Protein AF-A0AAU7K269-F1 (afdb_monomer)

Structure (mmCIF, N/CA/C/O backbone):
data_AF-A0AAU7K269-F1
#
_entry.id   AF-A0AAU7K269-F1
#
loop_
_atom_site.group_PDB
_atom_site.id
_atom_site.type_symbol
_atom_site.label_atom_id
_atom_site.label_alt_id
_atom_site.label_comp_id
_atom_site.label_asym_id
_atom_site.label_entity_id
_atom_site.label_seq_id
_atom_site.pdbx_PDB_ins_code
_atom_site.Cartn_x
_atom_site.Cartn_y
_atom_site.Cartn_z
_atom_site.occupancy
_atom_site.B_iso_or_equiv
_atom_site.auth_seq_id
_atom_site.auth_comp_id
_atom_site.auth_asym_id
_atom_site.auth_atom_id
_atom_site.pdbx_PDB_model_num
ATOM 1 N N . MET A 1 1 ? 15.713 28.236 -1.622 1.00 36.72 1 MET A N 1
ATOM 2 C CA . MET A 1 1 ? 14.866 27.589 -2.646 1.00 36.72 1 MET A CA 1
ATOM 3 C C . MET A 1 1 ? 15.400 26.182 -2.824 1.00 36.72 1 MET A C 1
ATOM 5 O O . MET A 1 1 ? 16.551 26.042 -3.206 1.00 36.72 1 MET A O 1
ATOM 9 N N . SER A 1 2 ? 14.653 25.163 -2.402 1.00 43.56 2 SER A N 1
ATOM 10 C CA . SER A 1 2 ? 15.087 23.770 -2.563 1.00 43.56 2 SER A CA 1
ATOM 11 C C . SER A 1 2 ? 14.927 23.389 -4.034 1.00 43.56 2 SER A C 1
ATOM 13 O O . SER A 1 2 ? 13.823 23.523 -4.560 1.00 43.56 2 SER A O 1
ATOM 15 N N . ASN A 1 3 ? 16.012 22.970 -4.690 1.00 43.09 3 ASN A N 1
ATOM 16 C CA . ASN A 1 3 ? 16.010 22.438 -6.055 1.00 43.09 3 ASN A CA 1
ATOM 17 C C . ASN A 1 3 ? 15.267 21.095 -6.072 1.00 43.09 3 ASN A C 1
ATOM 19 O O . ASN A 1 3 ? 15.884 20.033 -6.046 1.00 43.09 3 ASN A O 1
ATOM 23 N N . TYR A 1 4 ? 13.938 21.129 -6.054 1.00 64.25 4 TYR A N 1
ATOM 24 C CA . TYR A 1 4 ? 13.145 19.931 -6.278 1.00 64.25 4 TYR A CA 1
ATOM 25 C C . TYR A 1 4 ? 13.107 19.643 -7.778 1.00 64.25 4 TYR A C 1
ATOM 27 O O . TYR A 1 4 ? 12.674 20.480 -8.569 1.00 64.25 4 TYR A O 1
ATOM 35 N N . ILE A 1 5 ? 13.586 18.459 -8.163 1.00 79.38 5 ILE A N 1
ATOM 36 C CA . ILE A 1 5 ? 13.425 17.936 -9.520 1.00 79.38 5 ILE A CA 1
ATOM 37 C C . ILE A 1 5 ? 11.919 17.759 -9.759 1.00 79.38 5 ILE A C 1
ATOM 39 O O . ILE A 1 5 ? 11.224 17.183 -8.922 1.00 79.38 5 ILE A O 1
ATOM 43 N N . SER A 1 6 ? 11.396 18.285 -10.869 1.00 89.88 6 SER A N 1
ATOM 44 C CA . SER A 1 6 ? 9.974 18.142 -11.200 1.00 89.88 6 SER A CA 1
ATOM 45 C C . SER A 1 6 ? 9.625 16.684 -11.514 1.00 89.88 6 SER A C 1
ATOM 47 O O . SER A 1 6 ? 10.464 15.940 -12.029 1.00 89.88 6 SER A O 1
ATOM 49 N N . ILE A 1 7 ? 8.370 16.277 -11.282 1.00 93.38 7 ILE A N 1
ATOM 50 C CA . ILE A 1 7 ? 7.908 14.924 -11.642 1.00 93.38 7 ILE A CA 1
ATOM 51 C C . ILE A 1 7 ? 8.087 14.627 -13.135 1.00 93.38 7 ILE A C 1
ATOM 53 O O . ILE A 1 7 ? 8.395 13.501 -13.503 1.00 93.38 7 ILE A O 1
ATOM 57 N N . GLN A 1 8 ? 7.984 15.648 -13.993 1.00 93.88 8 GLN A N 1
ATOM 58 C CA . GLN A 1 8 ? 8.242 15.528 -15.429 1.00 93.88 8 GLN A CA 1
ATOM 59 C C . GLN A 1 8 ? 9.703 15.155 -15.720 1.00 93.88 8 GLN A C 1
ATOM 61 O O . GLN A 1 8 ? 9.964 14.287 -16.550 1.00 93.88 8 GLN A O 1
ATOM 66 N N . SER A 1 9 ? 10.655 15.801 -15.041 1.00 93.19 9 SER A N 1
ATOM 67 C CA . SER A 1 9 ? 12.084 15.529 -15.226 1.00 93.19 9 SER A CA 1
ATOM 68 C C . SER A 1 9 ? 12.483 14.166 -14.655 1.00 93.19 9 SER A C 1
ATOM 70 O O . SER A 1 9 ? 13.280 13.454 -15.271 1.00 93.19 9 SER A O 1
ATOM 72 N N . LEU A 1 10 ? 11.893 13.770 -13.522 1.00 94.00 10 LEU A N 1
ATOM 73 C CA . LEU A 1 10 ? 12.083 12.431 -12.962 1.00 94.00 10 LEU A CA 1
ATOM 74 C C . LEU A 1 10 ? 11.506 11.353 -13.872 1.00 94.00 10 LEU A C 1
ATOM 76 O O . LEU A 1 10 ? 12.211 10.398 -14.170 1.00 94.00 10 LEU A O 1
ATOM 80 N N . TYR A 1 11 ? 10.291 11.542 -14.392 1.00 96.12 11 TYR A N 1
ATOM 81 C CA . TYR A 1 11 ? 9.680 10.613 -15.342 1.00 96.12 11 TYR A CA 1
ATOM 82 C C . TYR A 1 11 ? 10.579 10.366 -16.559 1.00 96.12 11 TYR A C 1
ATOM 84 O O . TYR A 1 11 ? 10.818 9.218 -16.924 1.00 96.12 11 TYR A O 1
ATOM 92 N N . GLN A 1 12 ? 11.127 11.429 -17.158 1.00 95.44 12 GLN A N 1
ATOM 93 C CA . GLN A 1 12 ? 12.043 11.314 -18.299 1.00 95.44 12 GLN A CA 1
ATOM 94 C C . GLN A 1 12 ? 13.324 10.553 -17.936 1.00 95.44 12 GLN A C 1
ATOM 96 O O . GLN A 1 12 ? 13.766 9.688 -18.689 1.00 95.44 12 GLN A O 1
ATOM 101 N N . THR A 1 13 ? 13.899 10.854 -16.770 1.00 95.44 13 THR A N 1
ATOM 102 C CA . THR A 1 13 ? 15.127 10.207 -16.290 1.00 95.44 13 THR A CA 1
ATOM 103 C C . THR A 1 13 ? 14.902 8.721 -16.005 1.00 95.44 13 THR A C 1
ATOM 105 O O . THR A 1 13 ? 15.681 7.881 -16.452 1.00 95.44 13 THR A O 1
ATOM 108 N N . ASP A 1 14 ? 13.828 8.384 -15.294 1.00 96.44 14 ASP A N 1
ATOM 109 C CA . ASP A 1 14 ? 13.512 7.007 -14.918 1.00 96.44 14 ASP A CA 1
ATOM 110 C C . ASP A 1 14 ? 13.042 6.183 -16.126 1.00 96.44 14 ASP A C 1
ATOM 112 O O . ASP A 1 14 ? 13.350 4.998 -16.199 1.00 96.44 14 ASP A O 1
ATOM 116 N N . SER A 1 15 ? 12.404 6.802 -17.129 1.00 95.56 15 SER A N 1
ATOM 117 C CA . SER A 1 15 ? 12.062 6.135 -18.399 1.00 95.56 15 SER A CA 1
ATOM 118 C C . SER A 1 15 ? 13.307 5.696 -19.172 1.00 95.56 15 SER A C 1
ATOM 120 O O . SER A 1 15 ? 13.347 4.588 -19.702 1.00 95.56 15 SER A O 1
ATOM 122 N N . ALA A 1 16 ? 14.349 6.534 -19.214 1.00 94.50 16 ALA A N 1
ATOM 123 C CA . ALA A 1 16 ? 15.614 6.163 -19.847 1.00 94.50 16 ALA A CA 1
ATOM 124 C C . ALA A 1 16 ? 16.316 5.026 -19.080 1.00 94.50 16 ALA A C 1
ATOM 126 O O . ALA A 1 16 ? 16.747 4.038 -19.677 1.00 94.50 16 ALA A O 1
ATOM 127 N N . ARG A 1 17 ? 16.366 5.130 -17.745 1.00 95.88 17 ARG A N 1
ATOM 128 C CA . ARG A 1 17 ? 16.988 4.123 -16.867 1.00 95.88 17 ARG A CA 1
ATOM 129 C C . ARG A 1 17 ? 16.267 2.783 -16.869 1.00 95.88 17 ARG A C 1
ATOM 131 O O . ARG A 1 17 ? 16.912 1.747 -16.719 1.00 95.88 17 ARG A O 1
ATOM 138 N N . GLU A 1 18 ? 14.948 2.785 -17.027 1.00 96.06 18 GLU A N 1
ATOM 139 C CA . GLU A 1 18 ? 14.161 1.562 -17.133 1.00 96.06 18 GLU A CA 1
ATOM 140 C C . GLU A 1 18 ? 14.643 0.706 -18.313 1.00 96.06 18 GLU A C 1
ATOM 142 O O . GLU A 1 18 ? 14.878 -0.488 -18.136 1.00 96.06 18 GLU A O 1
ATOM 147 N N . GLY A 1 19 ? 14.863 1.317 -19.483 1.00 92.19 19 GLY A N 1
ATOM 148 C CA . GLY A 1 19 ? 15.376 0.617 -20.664 1.00 92.19 19 GLY A CA 1
ATOM 149 C C . GLY A 1 19 ? 16.740 -0.030 -20.416 1.00 92.19 19 GLY A C 1
ATOM 150 O O . GLY A 1 19 ? 16.919 -1.218 -20.672 1.00 92.19 19 GLY A O 1
ATOM 151 N N . GLU A 1 20 ? 17.679 0.721 -19.834 1.00 92.19 20 GLU A N 1
ATOM 152 C CA . GLU A 1 20 ? 19.002 0.199 -19.461 1.00 92.19 20 GLU A CA 1
ATOM 153 C C . GLU A 1 20 ? 18.902 -0.950 -18.448 1.00 92.19 20 GLU A C 1
ATOM 155 O O . GLU A 1 20 ? 19.592 -1.961 -18.569 1.00 92.19 20 GLU A O 1
ATOM 160 N N . THR A 1 21 ? 18.013 -0.819 -17.463 1.00 93.69 21 THR A N 1
ATOM 161 C CA . THR A 1 21 ? 17.803 -1.828 -16.417 1.00 93.69 21 THR A CA 1
ATOM 162 C C . THR A 1 21 ? 17.242 -3.124 -16.996 1.00 93.69 21 THR A C 1
ATOM 164 O O . THR A 1 21 ? 17.697 -4.206 -16.628 1.00 93.69 21 THR A O 1
ATOM 167 N N . LEU A 1 22 ? 16.300 -3.042 -17.940 1.00 92.06 22 LEU A N 1
ATOM 168 C CA . LEU A 1 22 ? 15.745 -4.220 -18.614 1.00 92.06 22 LEU A CA 1
ATOM 169 C C . LEU A 1 22 ? 16.801 -4.972 -19.429 1.00 92.06 22 LEU A C 1
ATOM 171 O O . LEU A 1 22 ? 16.833 -6.204 -19.397 1.00 92.06 22 LEU A O 1
ATOM 175 N N . GLU A 1 23 ? 17.705 -4.257 -20.098 1.00 89.44 23 GLU A N 1
ATOM 176 C CA . GLU A 1 23 ? 18.833 -4.881 -20.794 1.00 89.44 23 GLU A CA 1
ATOM 177 C C . GLU A 1 23 ? 19.786 -5.582 -19.819 1.00 89.44 23 GLU A C 1
ATOM 179 O O . GLU A 1 23 ? 20.220 -6.708 -20.066 1.00 89.44 23 GLU A O 1
ATOM 184 N N . GLN A 1 24 ? 20.058 -4.989 -18.656 1.00 89.38 24 GLN A N 1
ATOM 185 C CA . GLN A 1 24 ? 20.895 -5.643 -17.649 1.00 89.38 24 GLN A CA 1
ATOM 186 C C . GLN A 1 24 ? 20.239 -6.900 -17.047 1.00 89.38 24 GLN A C 1
ATOM 188 O O . GLN A 1 24 ? 20.930 -7.904 -16.842 1.00 89.38 24 GLN A O 1
ATOM 193 N N . ILE A 1 25 ? 18.917 -6.877 -16.832 1.00 89.81 25 ILE A N 1
ATOM 194 C CA . ILE A 1 25 ? 18.144 -8.038 -16.366 1.00 89.81 25 ILE A CA 1
ATOM 195 C C . ILE A 1 25 ? 18.244 -9.182 -17.380 1.00 89.81 25 ILE A C 1
ATOM 197 O O . ILE A 1 25 ? 18.497 -10.329 -17.003 1.00 89.81 25 ILE A O 1
ATOM 201 N N . ARG A 1 26 ? 18.125 -8.878 -18.681 1.00 85.75 26 ARG A N 1
ATOM 202 C CA . ARG A 1 26 ? 18.298 -9.862 -19.767 1.00 85.75 26 ARG A CA 1
ATOM 203 C C . ARG A 1 26 ? 19.685 -10.504 -19.748 1.00 85.75 26 ARG A C 1
ATOM 205 O O . ARG A 1 26 ? 19.809 -11.706 -19.975 1.00 85.75 26 ARG A O 1
ATOM 212 N N . LEU A 1 27 ? 20.714 -9.730 -19.407 1.00 85.56 27 LEU A N 1
ATOM 213 C CA . LEU A 1 27 ? 22.098 -10.196 -19.282 1.00 85.56 27 LEU A CA 1
ATOM 214 C C . LEU A 1 27 ? 22.396 -10.931 -17.952 1.00 85.56 27 LEU A C 1
ATOM 216 O O . LEU A 1 27 ? 23.534 -11.339 -17.731 1.00 85.56 27 LEU A O 1
ATOM 220 N N . LYS A 1 28 ? 21.385 -11.159 -17.094 1.00 79.88 28 LYS A N 1
ATOM 221 C CA . LYS A 1 28 ? 21.431 -11.940 -15.835 1.00 79.88 28 LYS A CA 1
ATOM 222 C C . LYS A 1 28 ? 22.439 -11.458 -14.778 1.00 79.88 28 LYS A C 1
ATOM 224 O O . LYS A 1 28 ? 22.862 -12.242 -13.928 1.00 79.88 28 LYS A O 1
ATOM 229 N N . ASN A 1 29 ? 22.780 -10.173 -14.763 1.00 60.38 29 ASN A N 1
ATOM 230 C CA . ASN A 1 29 ? 23.627 -9.587 -13.719 1.00 60.38 29 ASN A CA 1
ATOM 231 C C . ASN A 1 29 ? 22.770 -9.009 -12.584 1.00 60.38 29 ASN A C 1
ATOM 233 O O . ASN A 1 29 ? 21.980 -8.120 -12.840 1.00 60.38 29 ASN A O 1
ATOM 237 N N . ASN A 1 30 ? 22.953 -9.461 -11.336 1.00 63.47 30 ASN A N 1
ATOM 238 C CA . ASN A 1 30 ? 22.328 -8.887 -10.126 1.00 63.47 30 ASN A CA 1
ATOM 239 C C . ASN A 1 30 ? 20.819 -8.546 -10.255 1.00 63.47 30 ASN A C 1
ATOM 241 O O . ASN A 1 30 ? 20.398 -7.396 -10.111 1.00 63.47 30 ASN A O 1
ATOM 245 N N . LEU A 1 31 ? 20.011 -9.579 -10.512 1.00 86.62 31 LEU A N 1
ATOM 246 C CA . LEU A 1 31 ? 18.587 -9.456 -10.839 1.00 86.62 31 LEU A CA 1
ATOM 247 C C . LEU A 1 31 ? 17.748 -8.773 -9.745 1.00 86.62 31 LEU A C 1
ATOM 249 O O . LEU A 1 31 ? 16.915 -7.932 -10.061 1.00 86.62 31 LEU A O 1
ATOM 253 N N . GLU A 1 32 ? 17.962 -9.090 -8.465 1.00 91.19 32 GLU A N 1
ATOM 254 C CA . GLU A 1 32 ? 17.098 -8.586 -7.383 1.00 91.19 32 GLU A CA 1
ATOM 255 C C . GLU A 1 32 ? 17.173 -7.059 -7.242 1.00 91.19 32 GLU A C 1
ATOM 257 O O . GLU A 1 32 ? 16.144 -6.383 -7.172 1.00 91.19 32 GLU A O 1
ATOM 262 N N . GLY A 1 33 ? 18.388 -6.498 -7.255 1.00 91.94 33 GLY A N 1
ATOM 263 C CA . GLY A 1 33 ? 18.591 -5.053 -7.134 1.00 91.94 33 GLY A CA 1
ATOM 264 C C . GLY A 1 33 ? 18.021 -4.280 -8.323 1.00 91.94 33 GLY A C 1
ATOM 265 O O . GLY A 1 33 ? 17.397 -3.237 -8.141 1.00 91.94 33 GLY A O 1
ATOM 266 N N . GLN A 1 34 ? 18.179 -4.810 -9.537 1.00 93.44 34 GLN A N 1
ATOM 267 C CA . GLN A 1 34 ? 17.626 -4.204 -10.752 1.00 93.44 34 GLN A CA 1
ATOM 268 C C . GLN A 1 34 ? 16.100 -4.250 -10.776 1.00 93.44 34 GLN A C 1
ATOM 270 O O . GLN A 1 34 ? 15.461 -3.243 -11.067 1.00 93.44 34 GLN A O 1
ATOM 275 N N . ILE A 1 35 ? 15.509 -5.386 -10.405 1.00 95.00 35 ILE A N 1
ATOM 276 C CA . ILE A 1 35 ? 14.054 -5.542 -10.320 1.00 95.00 35 ILE A CA 1
ATOM 277 C C . ILE A 1 35 ? 13.478 -4.617 -9.244 1.00 95.00 35 ILE A C 1
ATOM 279 O O . ILE A 1 35 ? 12.461 -3.963 -9.466 1.00 95.00 35 ILE A O 1
ATOM 283 N N . THR A 1 36 ? 14.176 -4.471 -8.117 1.00 94.69 36 THR A N 1
ATOM 284 C CA . THR A 1 36 ? 13.843 -3.462 -7.103 1.00 94.69 36 THR A CA 1
ATOM 285 C C . THR A 1 36 ? 13.909 -2.042 -7.685 1.00 94.69 36 THR A C 1
ATOM 287 O O . THR A 1 36 ? 13.039 -1.223 -7.410 1.00 94.69 36 THR A O 1
ATOM 290 N N . GLY A 1 37 ? 14.892 -1.741 -8.539 1.00 95.06 37 GLY A N 1
ATOM 291 C CA . GLY A 1 37 ? 14.970 -0.475 -9.277 1.00 95.06 37 GLY A CA 1
ATOM 292 C C . GLY A 1 37 ? 13.743 -0.211 -10.155 1.00 95.06 37 GLY A C 1
ATOM 293 O O . GLY A 1 37 ? 13.178 0.882 -10.098 1.00 95.06 37 GLY A O 1
ATOM 294 N N . LEU A 1 38 ? 13.269 -1.227 -10.887 1.00 96.12 38 LEU A N 1
ATOM 295 C CA . LEU A 1 38 ? 12.047 -1.130 -11.698 1.00 96.12 38 LEU A CA 1
ATOM 296 C C . LEU A 1 38 ? 10.820 -0.756 -10.858 1.00 96.12 38 LEU A C 1
ATOM 298 O O . LEU A 1 38 ? 9.948 -0.031 -11.342 1.00 96.12 38 LEU A O 1
ATOM 302 N N . TRP A 1 39 ? 10.746 -1.204 -9.602 1.00 96.06 39 TRP A N 1
ATOM 303 C CA . TRP A 1 39 ? 9.653 -0.826 -8.706 1.00 96.06 39 TRP A CA 1
ATOM 304 C C . TRP A 1 39 ? 9.616 0.689 -8.474 1.00 96.06 39 TRP A C 1
ATOM 306 O O . TRP A 1 39 ? 8.561 1.310 -8.609 1.00 96.06 39 TRP A O 1
ATOM 316 N N . TYR A 1 40 ? 10.774 1.301 -8.205 1.00 95.44 40 TYR A N 1
ATOM 317 C CA . TYR A 1 40 ? 10.875 2.747 -7.992 1.00 95.44 40 TYR A CA 1
ATOM 318 C C . TYR A 1 40 ? 10.569 3.547 -9.261 1.00 95.44 40 TYR A C 1
ATOM 320 O O . TYR A 1 40 ? 9.921 4.588 -9.179 1.00 95.44 40 TYR A O 1
ATOM 328 N N . TYR A 1 41 ? 10.956 3.050 -10.439 1.00 96.81 41 TYR A N 1
ATOM 329 C CA . TYR A 1 41 ? 10.575 3.698 -11.699 1.00 96.81 41 TYR A CA 1
ATOM 330 C C . TYR A 1 41 ? 9.057 3.677 -11.893 1.00 96.81 41 TYR A C 1
ATOM 332 O O . TYR A 1 41 ? 8.464 4.702 -12.221 1.00 96.81 41 TYR A O 1
ATOM 340 N N . ASN A 1 42 ? 8.397 2.548 -11.609 1.00 97.25 42 ASN A N 1
ATOM 341 C CA . ASN A 1 42 ? 6.938 2.471 -11.690 1.00 97.25 42 ASN A CA 1
ATOM 342 C C . ASN A 1 42 ? 6.235 3.359 -10.662 1.00 97.25 42 ASN A C 1
ATOM 344 O O . ASN A 1 42 ? 5.190 3.915 -10.992 1.00 97.25 42 ASN A O 1
ATOM 348 N N . GLU A 1 43 ? 6.804 3.560 -9.472 1.00 96.62 43 GLU A N 1
ATOM 349 C CA . GLU A 1 43 ? 6.307 4.569 -8.533 1.00 96.62 43 GLU A CA 1
ATOM 350 C C . GLU A 1 43 ? 6.382 5.978 -9.143 1.00 96.62 43 GLU A C 1
ATOM 352 O O . GLU A 1 43 ? 5.389 6.710 -9.124 1.00 96.62 43 GLU A O 1
ATOM 357 N N . THR A 1 44 ? 7.531 6.370 -9.703 1.00 96.94 44 THR A N 1
ATOM 358 C CA . THR A 1 44 ? 7.683 7.676 -10.365 1.00 96.94 44 THR A CA 1
ATOM 359 C C . THR A 1 44 ? 6.650 7.838 -11.479 1.00 96.94 44 THR A C 1
ATOM 361 O O . THR A 1 44 ? 5.990 8.873 -11.585 1.00 96.94 44 THR A O 1
ATOM 364 N N . PHE A 1 45 ? 6.470 6.805 -12.298 1.00 97.94 45 PHE A N 1
ATOM 365 C CA . PHE A 1 45 ? 5.517 6.811 -13.401 1.00 97.94 45 PHE A CA 1
ATOM 366 C C . PHE A 1 45 ? 4.068 6.881 -12.906 1.00 97.94 45 PHE A C 1
ATOM 368 O O . PHE A 1 45 ? 3.287 7.661 -13.443 1.00 97.94 45 PHE A O 1
ATOM 375 N N . PHE A 1 46 ? 3.714 6.151 -11.844 1.00 97.75 46 PHE A N 1
ATOM 376 C CA . PHE A 1 46 ? 2.407 6.257 -11.192 1.00 97.75 46 PHE A CA 1
ATOM 377 C C . PHE A 1 46 ? 2.108 7.707 -10.799 1.00 97.75 46 PHE A C 1
ATOM 379 O O . PHE A 1 46 ? 1.054 8.241 -11.141 1.00 97.75 46 PHE A O 1
ATOM 386 N N . LEU A 1 47 ? 3.050 8.364 -10.116 1.00 96.94 47 LEU A N 1
ATOM 387 C CA . LEU A 1 47 ? 2.888 9.746 -9.667 1.00 96.94 47 LEU A CA 1
ATOM 388 C C . LEU A 1 47 ? 2.816 10.728 -10.838 1.00 96.94 47 LEU A C 1
ATOM 390 O O . LEU A 1 47 ? 2.040 11.681 -10.789 1.00 96.94 47 LEU A O 1
ATOM 394 N N . TYR A 1 48 ? 3.591 10.486 -11.895 1.00 97.69 48 TYR A N 1
ATOM 395 C CA . TYR A 1 48 ? 3.526 11.256 -13.131 1.00 97.69 48 TYR A CA 1
ATOM 396 C C . TYR A 1 48 ? 2.139 11.179 -13.776 1.00 97.69 48 TYR A C 1
ATOM 398 O O . TYR A 1 48 ? 1.528 12.213 -14.051 1.00 97.69 48 TYR A O 1
ATOM 406 N N . HIS A 1 49 ? 1.619 9.970 -13.981 1.00 98.00 49 HIS A N 1
ATOM 407 C CA . HIS A 1 49 ? 0.298 9.764 -14.565 1.00 98.00 49 HIS A CA 1
ATOM 408 C C . HIS A 1 49 ? -0.798 10.364 -13.678 1.00 98.00 49 HIS A C 1
ATOM 410 O O . HIS A 1 49 ? -1.657 11.097 -14.169 1.00 98.00 49 HIS A O 1
ATOM 416 N N . LEU A 1 50 ? -0.705 10.175 -12.358 1.00 96.75 50 LEU A N 1
ATOM 417 C CA . LEU A 1 50 ? -1.625 10.783 -11.401 1.00 96.75 50 LEU A CA 1
ATOM 418 C C . LEU A 1 50 ? -1.617 12.319 -11.483 1.00 96.75 50 LEU A C 1
ATOM 420 O O . LEU A 1 50 ? -2.682 12.933 -11.536 1.00 96.75 50 LEU A O 1
ATOM 424 N N . HIS A 1 51 ? -0.437 12.946 -11.529 1.00 95.38 51 HIS A N 1
ATOM 425 C CA . HIS A 1 51 ? -0.299 14.401 -11.649 1.00 95.38 51 HIS A CA 1
ATOM 426 C C . HIS A 1 51 ? -0.954 14.943 -12.928 1.00 95.38 51 HIS A C 1
ATOM 428 O O . HIS A 1 51 ? -1.578 16.003 -12.908 1.00 95.38 51 HIS A O 1
ATOM 434 N N . ASN A 1 52 ? -0.860 14.186 -14.023 1.00 96.75 52 ASN A N 1
ATOM 435 C CA . ASN A 1 52 ? -1.460 14.524 -15.313 1.00 96.75 52 ASN A CA 1
ATOM 436 C C . ASN A 1 52 ? -2.921 14.060 -15.457 1.00 96.75 52 ASN A C 1
ATOM 438 O O . ASN A 1 52 ? -3.495 14.205 -16.534 1.00 96.75 52 ASN A O 1
ATOM 442 N N . LYS A 1 53 ? -3.536 13.534 -14.386 1.00 96.62 53 LYS A N 1
ATOM 443 C CA . LYS A 1 53 ? -4.904 12.982 -14.378 1.00 96.62 53 LYS A CA 1
ATOM 444 C C . LYS A 1 53 ? -5.116 11.828 -15.368 1.00 96.62 53 LYS A C 1
ATOM 446 O O . LYS A 1 53 ? -6.239 11.557 -15.786 1.00 96.62 53 LYS A O 1
ATOM 451 N N . ASP A 1 54 ? -4.044 11.126 -15.714 1.00 97.88 54 ASP A N 1
ATOM 452 C CA . ASP A 1 54 ? -4.087 9.874 -16.457 1.00 97.88 54 ASP A CA 1
ATOM 453 C C . ASP A 1 54 ? -4.254 8.709 -15.474 1.00 97.88 54 ASP A C 1
ATOM 455 O O . ASP A 1 54 ? -3.303 8.067 -15.028 1.00 97.88 54 ASP A O 1
ATOM 459 N N . TYR A 1 55 ? -5.499 8.452 -15.082 1.00 97.25 55 TYR A N 1
ATOM 460 C CA . TYR A 1 55 ? -5.795 7.403 -14.108 1.00 97.25 55 TYR A CA 1
ATOM 461 C C . TYR A 1 55 ? -5.595 5.995 -14.674 1.00 97.25 55 TYR A C 1
ATOM 463 O O . TYR A 1 55 ? -5.325 5.073 -13.907 1.00 97.25 55 TYR A O 1
ATOM 471 N N . HIS A 1 56 ? -5.683 5.825 -15.995 1.00 97.19 56 HIS A N 1
ATOM 472 C CA . HIS A 1 56 ? -5.396 4.550 -16.643 1.00 97.19 56 HIS A CA 1
ATOM 473 C C . HIS A 1 56 ? -3.910 4.201 -16.491 1.00 97.19 56 HIS A C 1
ATOM 475 O O . HIS A 1 56 ? -3.575 3.149 -15.942 1.00 97.19 56 HIS A O 1
ATOM 481 N N . GLY A 1 57 ? -3.016 5.111 -16.898 1.00 97.50 57 GLY A N 1
ATOM 482 C CA . GLY A 1 57 ? -1.571 4.945 -16.731 1.00 97.50 57 GLY A CA 1
ATOM 483 C C . GLY A 1 57 ? -1.172 4.772 -15.265 1.00 97.50 57 GLY A C 1
ATOM 484 O O . GLY A 1 57 ? -0.381 3.891 -14.933 1.00 97.50 57 GLY A O 1
ATOM 485 N N . ALA A 1 58 ? -1.794 5.529 -14.354 1.00 97.88 58 ALA A N 1
ATOM 486 C CA . ALA A 1 58 ? -1.557 5.367 -12.923 1.00 97.88 58 ALA A CA 1
ATOM 487 C C . ALA A 1 58 ? -1.895 3.939 -12.453 1.00 97.88 58 ALA A C 1
ATOM 489 O O . ALA A 1 58 ? -1.046 3.270 -11.866 1.00 97.88 58 ALA A O 1
ATOM 490 N N . LYS A 1 59 ? -3.090 3.415 -12.754 1.00 98.12 59 LYS A N 1
ATOM 491 C CA . LYS A 1 59 ? -3.482 2.051 -12.349 1.00 98.12 59 LYS A CA 1
ATOM 492 C C . LYS A 1 59 ? -2.561 0.976 -12.918 1.00 98.12 59 LYS A C 1
ATOM 494 O O . LYS A 1 59 ? -2.206 0.043 -12.198 1.00 98.12 59 LYS A O 1
ATOM 499 N N . LEU A 1 60 ? -2.135 1.126 -14.171 1.00 97.75 60 LEU A N 1
ATOM 500 C CA . LEU A 1 60 ? -1.223 0.186 -14.817 1.00 97.75 60 LEU A CA 1
ATOM 501 C C . LEU A 1 60 ? 0.146 0.147 -14.124 1.00 97.75 60 LEU A C 1
ATOM 503 O O . LEU A 1 60 ? 0.706 -0.917 -13.871 1.00 97.75 60 LEU A O 1
ATOM 507 N N . ASN A 1 61 ? 0.671 1.306 -13.745 1.00 97.94 61 ASN A N 1
ATOM 508 C CA . ASN A 1 61 ? 1.932 1.390 -13.019 1.00 97.94 61 ASN A CA 1
ATOM 509 C C . ASN A 1 61 ? 1.811 0.908 -11.567 1.00 97.94 61 ASN A C 1
ATOM 511 O O . ASN A 1 61 ? 2.716 0.235 -11.075 1.00 97.94 61 ASN A O 1
ATOM 515 N N . ALA A 1 62 ? 0.672 1.149 -10.912 1.00 97.88 62 ALA A N 1
ATOM 516 C CA . ALA A 1 62 ? 0.377 0.589 -9.596 1.00 97.88 62 ALA A CA 1
ATOM 517 C C . ALA A 1 62 ? 0.304 -0.953 -9.630 1.00 97.88 62 ALA A C 1
ATOM 519 O O . ALA A 1 62 ? 0.857 -1.623 -8.757 1.00 97.88 62 ALA A O 1
ATOM 520 N N . TYR A 1 63 ? -0.308 -1.516 -10.679 1.00 98.06 63 TYR A N 1
ATOM 521 C CA . TYR A 1 63 ? -0.320 -2.956 -10.946 1.00 98.06 63 TYR A CA 1
ATOM 522 C C . TYR A 1 63 ? 1.100 -3.521 -11.068 1.00 98.06 63 TYR A C 1
ATOM 524 O O . TYR A 1 63 ? 1.441 -4.482 -10.380 1.00 98.06 63 TYR A O 1
ATOM 532 N N . ARG A 1 64 ? 1.959 -2.887 -11.877 1.00 97.56 64 ARG A N 1
ATOM 533 C CA . ARG A 1 64 ? 3.353 -3.322 -12.062 1.00 97.56 64 ARG A CA 1
ATOM 534 C C . ARG A 1 64 ? 4.160 -3.276 -10.766 1.00 97.56 64 ARG A C 1
ATOM 536 O O . ARG A 1 64 ? 4.894 -4.225 -10.506 1.00 97.56 64 ARG A O 1
ATOM 543 N N . CYS A 1 65 ? 3.998 -2.240 -9.936 1.00 97.19 65 CYS A N 1
ATOM 544 C CA . CYS A 1 65 ? 4.598 -2.207 -8.596 1.00 97.19 65 CYS A CA 1
ATOM 545 C C . CYS A 1 65 ? 4.211 -3.454 -7.786 1.00 97.19 65 CYS A C 1
ATOM 547 O O . CYS A 1 65 ? 5.087 -4.147 -7.276 1.00 97.19 65 CYS A O 1
ATOM 549 N N . GLY A 1 66 ? 2.917 -3.784 -7.728 1.00 96.88 66 GLY A N 1
ATOM 550 C CA . GLY A 1 66 ? 2.445 -4.948 -6.980 1.00 96.88 66 GLY A CA 1
ATOM 551 C C . GLY A 1 66 ? 2.925 -6.291 -7.546 1.00 96.88 66 GLY A C 1
ATOM 552 O O . GLY A 1 66 ? 3.275 -7.179 -6.772 1.00 96.88 66 GLY A O 1
ATOM 553 N N . CYS A 1 67 ? 3.012 -6.444 -8.871 1.00 96.88 67 CYS A N 1
ATOM 554 C CA . CYS A 1 67 ? 3.589 -7.647 -9.481 1.00 96.88 67 CYS A CA 1
ATOM 555 C C . CYS A 1 67 ? 5.093 -7.783 -9.203 1.00 96.88 67 CYS A C 1
ATOM 557 O O . CYS A 1 67 ? 5.571 -8.888 -8.957 1.00 96.88 67 CYS A O 1
ATOM 559 N N . ILE A 1 68 ? 5.841 -6.674 -9.211 1.00 96.94 68 ILE A N 1
ATOM 560 C CA . ILE A 1 68 ? 7.258 -6.680 -8.830 1.00 96.94 68 ILE A CA 1
ATOM 561 C C . ILE A 1 68 ? 7.414 -7.080 -7.360 1.00 96.94 68 ILE A C 1
ATOM 563 O O . ILE A 1 68 ? 8.266 -7.909 -7.048 1.00 96.94 68 ILE A O 1
ATOM 567 N N . ASP A 1 69 ? 6.584 -6.541 -6.465 1.00 96.62 69 ASP A N 1
ATOM 568 C CA . ASP A 1 69 ? 6.603 -6.910 -5.047 1.00 96.62 69 ASP A CA 1
ATOM 569 C C . ASP A 1 69 ? 6.324 -8.405 -4.844 1.00 96.62 69 ASP A C 1
ATOM 571 O O . ASP A 1 69 ? 7.062 -9.085 -4.128 1.00 96.62 69 ASP A O 1
ATOM 575 N N . GLU A 1 70 ? 5.295 -8.934 -5.515 1.00 95.94 70 GLU A N 1
ATOM 576 C CA . GLU A 1 70 ? 4.968 -10.362 -5.513 1.00 95.94 70 GLU A CA 1
ATOM 577 C C . GLU A 1 70 ? 6.154 -11.212 -5.985 1.00 95.94 70 GLU A C 1
ATOM 579 O O . GLU A 1 70 ? 6.540 -12.173 -5.312 1.00 95.94 70 GLU A O 1
ATOM 584 N N . PHE A 1 71 ? 6.784 -10.831 -7.095 1.00 95.62 71 PHE A N 1
ATOM 585 C CA . PHE A 1 71 ? 7.954 -11.524 -7.623 1.00 95.62 71 PHE A CA 1
ATOM 586 C C . PHE A 1 71 ? 9.139 -11.479 -6.650 1.00 95.62 71 PHE A C 1
ATOM 588 O O . PHE A 1 71 ? 9.757 -12.505 -6.378 1.00 95.62 71 PHE A O 1
ATOM 595 N N . LEU A 1 72 ? 9.449 -10.317 -6.068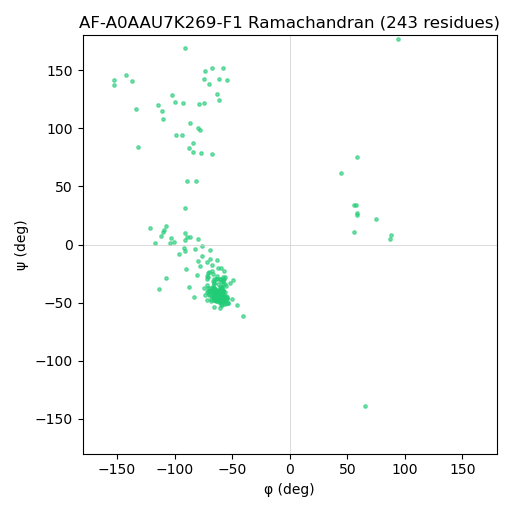 1.00 95.81 72 LEU A N 1
ATOM 596 C CA . LEU A 1 72 ? 10.555 -10.166 -5.117 1.00 95.81 72 LEU A CA 1
ATOM 597 C C . LEU A 1 72 ? 10.338 -10.992 -3.843 1.00 95.81 72 LEU A C 1
ATOM 599 O O . LEU A 1 72 ? 11.272 -11.626 -3.344 1.00 95.81 72 LEU A O 1
ATOM 603 N N . ILE A 1 73 ? 9.113 -11.029 -3.320 1.00 95.75 73 ILE A N 1
ATOM 604 C CA . ILE A 1 73 ? 8.793 -11.824 -2.130 1.00 95.75 73 ILE A CA 1
ATOM 605 C C . ILE A 1 73 ? 8.877 -13.321 -2.446 1.00 95.75 73 ILE A C 1
ATOM 607 O O . ILE A 1 73 ? 9.540 -14.059 -1.720 1.00 95.75 73 ILE A O 1
ATOM 611 N N . THR A 1 74 ? 8.265 -13.778 -3.539 1.00 94.62 74 THR A N 1
ATOM 612 C CA . THR A 1 74 ? 8.220 -15.210 -3.883 1.00 94.62 74 THR A CA 1
ATOM 613 C C . THR A 1 74 ? 9.568 -15.756 -4.353 1.00 94.62 74 THR A C 1
ATOM 615 O O . THR A 1 74 ? 9.956 -16.860 -3.970 1.00 94.62 74 THR A O 1
ATOM 618 N N . ARG A 1 75 ? 10.315 -14.992 -5.159 1.00 93.94 75 ARG A N 1
ATOM 619 C CA . ARG A 1 75 ? 11.560 -15.451 -5.788 1.00 93.94 75 ARG A CA 1
ATOM 620 C C . ARG A 1 75 ? 12.797 -15.241 -4.924 1.00 93.94 75 ARG A C 1
ATOM 622 O O . ARG A 1 75 ? 13.702 -16.080 -4.977 1.00 93.94 75 ARG A O 1
ATOM 629 N N . TYR A 1 76 ? 12.842 -14.135 -4.181 1.00 94.69 76 TYR A N 1
ATOM 630 C CA . TYR A 1 76 ? 14.010 -13.704 -3.402 1.00 94.69 76 TYR A CA 1
ATOM 631 C C . TYR A 1 76 ? 13.760 -13.662 -1.896 1.00 94.69 76 TYR A C 1
ATOM 633 O O . TYR A 1 76 ? 14.670 -13.340 -1.137 1.00 94.69 76 TYR A O 1
ATOM 641 N N . ASN A 1 77 ? 12.558 -14.029 -1.433 1.00 95.88 77 ASN A N 1
ATOM 642 C CA . ASN A 1 77 ? 12.202 -13.980 -0.017 1.00 95.88 77 ASN A CA 1
ATOM 643 C C . ASN A 1 77 ? 12.358 -12.564 0.577 1.00 95.88 77 ASN A C 1
ATOM 645 O O . ASN A 1 77 ? 12.747 -12.394 1.738 1.00 95.88 77 ASN A O 1
ATOM 649 N N . SER A 1 78 ? 12.086 -11.545 -0.246 1.00 95.19 78 SER A N 1
ATOM 650 C CA . SER A 1 78 ? 12.203 -10.145 0.149 1.00 95.19 78 SER A CA 1
ATOM 651 C C . SER A 1 78 ? 11.258 -9.807 1.308 1.00 95.19 78 SER A C 1
ATOM 653 O O . SER A 1 78 ? 10.121 -10.272 1.375 1.00 95.19 78 SER A O 1
ATOM 655 N N . LYS A 1 79 ? 11.724 -8.959 2.230 1.00 95.81 79 LYS A N 1
ATOM 656 C CA . LYS A 1 79 ? 11.012 -8.563 3.460 1.00 95.81 79 LYS A CA 1
ATOM 657 C C . LYS A 1 79 ? 10.147 -7.313 3.275 1.00 95.81 79 LYS A C 1
ATOM 659 O O . LYS A 1 79 ? 9.982 -6.507 4.190 1.00 95.81 79 LYS A O 1
ATOM 664 N N . ILE A 1 80 ? 9.608 -7.118 2.074 1.00 94.38 80 ILE A N 1
ATOM 665 C CA . ILE A 1 80 ? 8.779 -5.952 1.726 1.00 94.38 80 ILE A CA 1
ATOM 666 C C . ILE A 1 80 ? 7.592 -5.803 2.692 1.00 94.38 80 ILE A C 1
ATOM 668 O O . ILE A 1 80 ? 7.255 -4.689 3.095 1.00 94.38 80 ILE A O 1
ATOM 672 N N . LEU A 1 81 ? 7.025 -6.923 3.153 1.00 94.62 81 LEU A N 1
ATOM 673 C CA . LEU A 1 81 ? 5.899 -6.943 4.090 1.00 94.62 81 LEU A CA 1
ATOM 674 C C . LEU A 1 81 ? 6.241 -6.460 5.517 1.00 94.62 81 LEU A C 1
ATOM 676 O O . LEU A 1 81 ? 5.339 -6.319 6.342 1.00 94.62 81 LEU A O 1
ATOM 680 N N . ASP A 1 82 ? 7.511 -6.158 5.802 1.00 92.06 82 ASP A N 1
ATOM 681 C CA . ASP A 1 82 ? 7.968 -5.602 7.081 1.00 92.06 82 ASP A CA 1
ATOM 682 C C . ASP A 1 82 ? 8.105 -4.060 7.041 1.00 92.06 82 ASP A C 1
ATOM 684 O O . ASP A 1 82 ? 8.344 -3.430 8.071 1.00 92.06 82 ASP A O 1
ATOM 688 N N . SER A 1 83 ? 7.969 -3.427 5.863 1.00 78.06 83 SER A N 1
ATOM 689 C CA . SER A 1 83 ? 8.441 -2.047 5.609 1.00 78.06 83 SER A CA 1
ATOM 690 C C . SER A 1 83 ? 7.343 -0.971 5.492 1.00 78.06 83 SER A C 1
ATOM 692 O O . SER A 1 83 ? 7.607 0.150 5.055 1.00 78.06 83 SER A O 1
ATOM 694 N N . GLY A 1 84 ? 6.116 -1.260 5.934 1.00 76.00 84 GLY A N 1
ATOM 695 C CA . GLY A 1 84 ? 5.011 -0.290 5.969 1.00 76.00 84 GLY A CA 1
ATOM 696 C C . GLY A 1 84 ? 4.101 -0.308 4.732 1.00 76.00 84 GLY A C 1
ATOM 697 O O . GLY A 1 84 ? 4.277 -1.083 3.803 1.00 76.00 84 GLY A O 1
ATOM 698 N N . VAL A 1 85 ? 3.039 0.506 4.752 1.00 89.12 85 VAL A N 1
ATOM 699 C CA . VAL A 1 85 ? 1.839 0.307 3.903 1.00 89.12 85 VAL A CA 1
ATOM 700 C C . VAL A 1 85 ? 2.001 0.703 2.426 1.00 89.12 85 VAL A C 1
ATOM 702 O O . VAL A 1 85 ? 1.065 0.566 1.638 1.00 89.12 85 VAL A O 1
ATOM 705 N N . LYS A 1 86 ? 3.173 1.208 2.029 1.00 91.38 86 LYS A N 1
ATOM 706 C CA . LYS A 1 86 ? 3.417 1.791 0.702 1.00 91.38 86 LYS A CA 1
ATOM 707 C C . LYS A 1 86 ? 3.197 0.791 -0.430 1.00 91.38 86 LYS A C 1
ATOM 709 O O . LYS A 1 86 ? 2.383 1.049 -1.308 1.00 91.38 86 LYS A O 1
ATOM 714 N N . ASN A 1 87 ? 3.859 -0.359 -0.374 1.00 92.75 87 ASN A N 1
ATOM 715 C CA . ASN A 1 87 ? 3.765 -1.410 -1.391 1.00 92.75 87 ASN A CA 1
ATOM 716 C C . ASN A 1 87 ? 2.317 -1.882 -1.582 1.00 92.75 87 ASN A C 1
ATOM 718 O O . ASN A 1 87 ? 1.783 -1.873 -2.689 1.00 92.75 87 ASN A O 1
ATOM 722 N N . LEU A 1 88 ? 1.626 -2.143 -0.471 1.00 94.06 88 LEU A N 1
ATOM 723 C CA . LEU A 1 88 ? 0.222 -2.546 -0.481 1.00 94.06 88 LEU A CA 1
ATOM 724 C C . LEU A 1 88 ? -0.705 -1.458 -1.055 1.00 94.06 88 LEU A C 1
ATOM 726 O O . LEU A 1 88 ? -1.713 -1.773 -1.681 1.00 94.06 88 LEU A O 1
ATOM 730 N N . THR A 1 89 ? -0.359 -0.177 -0.909 1.00 95.88 89 THR A N 1
ATOM 731 C CA . THR A 1 89 ? -1.146 0.923 -1.492 1.00 95.88 89 THR A CA 1
ATOM 732 C C . THR A 1 89 ? -1.241 0.792 -3.007 1.00 95.88 89 THR A C 1
ATOM 734 O O . THR A 1 89 ? -2.338 0.878 -3.549 1.00 95.88 89 THR A O 1
ATOM 737 N N . TYR A 1 90 ? -0.130 0.521 -3.695 1.00 97.06 90 TYR A N 1
ATOM 738 C CA . TYR A 1 90 ? -0.142 0.352 -5.151 1.00 97.06 90 TYR A CA 1
ATOM 739 C C . TYR A 1 90 ? -0.924 -0.893 -5.581 1.00 97.06 90 TYR A C 1
ATOM 741 O O . TYR A 1 90 ? -1.688 -0.834 -6.542 1.00 97.06 90 TYR A O 1
ATOM 749 N N . VAL A 1 91 ? -0.833 -1.984 -4.815 1.00 97.44 91 VAL A N 1
ATOM 750 C CA . VAL A 1 91 ? -1.651 -3.187 -5.037 1.00 97.44 91 VAL A CA 1
ATOM 751 C C . VAL A 1 91 ? -3.142 -2.839 -5.021 1.00 97.44 91 VAL A C 1
ATOM 753 O O . VAL A 1 91 ? -3.853 -3.163 -5.971 1.00 97.44 91 VAL A O 1
ATOM 756 N N . LEU A 1 92 ? -3.618 -2.132 -3.989 1.00 98.31 92 LEU A N 1
ATOM 757 C CA . LEU A 1 92 ? -5.030 -1.750 -3.880 1.00 98.31 92 LEU A CA 1
ATOM 758 C C . LEU A 1 92 ? -5.458 -0.749 -4.961 1.00 98.31 92 LEU A C 1
ATOM 760 O O . LEU A 1 92 ? -6.557 -0.863 -5.497 1.00 98.31 92 LEU A O 1
ATOM 764 N N . LEU A 1 93 ? -4.606 0.227 -5.290 1.00 98.12 93 LEU A N 1
ATOM 765 C CA . LEU A 1 93 ? -4.911 1.253 -6.294 1.00 98.12 93 LEU A CA 1
ATOM 766 C C . LEU A 1 93 ? -4.903 0.719 -7.729 1.00 98.12 93 LEU A C 1
ATOM 768 O O . LEU A 1 93 ? -5.431 1.386 -8.613 1.00 98.12 93 LEU A O 1
ATOM 772 N N . SER A 1 94 ? -4.343 -0.468 -7.970 1.00 97.94 94 SER A N 1
ATOM 773 C CA . SER A 1 94 ? -4.366 -1.106 -9.289 1.00 97.94 94 SER A CA 1
ATOM 774 C C . SER A 1 94 ? -5.763 -1.548 -9.738 1.00 97.94 94 SER A C 1
ATOM 776 O O . SER A 1 94 ? -5.979 -1.753 -10.931 1.00 97.94 94 SER A O 1
ATOM 778 N N . ASP A 1 95 ? -6.695 -1.751 -8.800 1.00 98.25 95 ASP A N 1
ATOM 779 C CA . ASP A 1 95 ? -7.993 -2.411 -9.012 1.00 98.25 95 ASP A CA 1
ATOM 780 C C . ASP A 1 95 ? -7.921 -3.832 -9.607 1.00 98.25 95 ASP A C 1
ATOM 782 O O . ASP A 1 95 ? -8.942 -4.440 -9.943 1.00 98.25 95 ASP A O 1
ATOM 786 N N . ASN A 1 96 ? -6.732 -4.433 -9.682 1.00 98.00 96 ASN A N 1
ATOM 787 C CA . ASN A 1 96 ? -6.591 -5.788 -10.183 1.00 98.00 96 ASN A CA 1
ATOM 788 C C . ASN A 1 96 ? -6.964 -6.795 -9.084 1.00 98.00 96 ASN A C 1
ATOM 790 O O . ASN A 1 96 ? -6.159 -7.106 -8.206 1.00 98.00 96 ASN A O 1
ATOM 794 N N . LYS A 1 97 ? -8.189 -7.336 -9.138 1.00 97.00 97 LYS A N 1
ATOM 795 C CA . LYS A 1 97 ? -8.706 -8.263 -8.114 1.00 97.00 97 LYS A CA 1
ATOM 796 C C . LYS A 1 97 ? -7.807 -9.482 -7.914 1.00 97.00 97 LYS A C 1
ATOM 798 O O . LYS A 1 97 ? -7.564 -9.875 -6.780 1.00 97.00 97 LYS A O 1
ATOM 803 N N . ARG A 1 98 ? -7.282 -10.054 -9.003 1.00 96.44 98 ARG A N 1
ATOM 804 C CA . ARG A 1 98 ? -6.406 -11.232 -8.934 1.00 96.44 98 ARG A CA 1
ATOM 805 C C . ARG A 1 98 ? -5.112 -10.924 -8.185 1.00 96.44 98 ARG A C 1
ATOM 807 O O . ARG A 1 98 ? -4.687 -11.740 -7.378 1.00 96.44 98 ARG A O 1
ATOM 814 N N . LEU A 1 99 ? -4.488 -9.777 -8.449 1.00 96.94 99 LEU A N 1
ATOM 815 C CA . LEU A 1 99 ? -3.287 -9.339 -7.741 1.00 96.94 99 LEU A CA 1
ATOM 816 C C . LEU A 1 99 ? -3.591 -9.041 -6.269 1.00 96.94 99 LEU A C 1
ATOM 818 O O . LEU A 1 99 ? -2.851 -9.496 -5.407 1.00 96.94 99 LEU A O 1
ATOM 822 N N . ILE A 1 100 ? -4.692 -8.339 -5.978 1.00 98.06 100 ILE A N 1
ATOM 823 C CA . ILE A 1 100 ? -5.152 -8.075 -4.604 1.00 98.06 100 ILE A CA 1
ATOM 824 C C . ILE A 1 100 ? -5.303 -9.392 -3.829 1.00 98.06 100 ILE A C 1
ATOM 826 O O . ILE A 1 100 ? -4.803 -9.497 -2.713 1.00 98.06 100 ILE A O 1
ATOM 830 N N . ASP A 1 101 ? -5.933 -10.403 -4.429 1.00 97.56 101 ASP A N 1
ATOM 831 C CA . ASP A 1 101 ? -6.147 -11.702 -3.784 1.00 97.56 101 ASP A CA 1
ATOM 832 C C . ASP A 1 101 ? -4.833 -12.429 -3.497 1.00 97.56 101 ASP A C 1
ATOM 834 O O . ASP A 1 101 ? -4.597 -12.833 -2.361 1.00 97.56 101 ASP A O 1
ATOM 838 N N . ARG A 1 102 ? -3.932 -12.531 -4.484 1.00 96.69 102 ARG A N 1
ATOM 839 C CA . ARG A 1 102 ? -2.625 -13.176 -4.272 1.00 96.69 102 ARG A CA 1
ATOM 840 C C . ARG A 1 102 ? -1.783 -12.435 -3.236 1.00 96.69 102 ARG A C 1
ATOM 842 O O . ARG A 1 102 ? -1.174 -13.060 -2.372 1.00 96.69 102 ARG A O 1
ATOM 849 N N . PHE A 1 103 ? -1.790 -11.102 -3.273 1.00 96.44 103 PHE A N 1
ATOM 850 C CA . PHE A 1 103 ? -1.044 -10.286 -2.319 1.00 96.44 103 PHE A CA 1
ATOM 851 C C . PHE A 1 103 ? -1.586 -10.420 -0.891 1.00 96.44 103 PHE A C 1
ATOM 853 O O . PHE A 1 103 ? -0.824 -10.314 0.070 1.00 96.44 103 PHE A O 1
ATOM 860 N N . ALA A 1 104 ? -2.887 -10.681 -0.725 1.00 97.31 104 ALA A N 1
ATOM 861 C CA . ALA A 1 104 ? -3.473 -10.926 0.588 1.00 97.31 104 ALA A CA 1
ATOM 862 C C . ALA A 1 104 ? -2.882 -12.185 1.254 1.00 97.31 104 ALA A C 1
ATOM 864 O O . ALA A 1 104 ? -2.725 -12.223 2.474 1.00 97.31 104 ALA A O 1
ATOM 865 N N . ASP A 1 105 ? -2.529 -13.208 0.475 1.00 96.44 105 ASP A N 1
ATOM 866 C CA . ASP A 1 105 ? -1.938 -14.463 0.963 1.00 96.44 105 ASP A CA 1
ATOM 867 C C . ASP A 1 105 ? -0.404 -14.471 0.992 1.00 96.44 105 ASP A C 1
ATOM 869 O O . ASP A 1 105 ? 0.208 -15.430 1.465 1.00 96.44 105 ASP A O 1
ATOM 873 N N . LEU A 1 106 ? 0.228 -13.400 0.520 1.00 95.94 106 LEU A N 1
ATOM 874 C CA . LEU A 1 106 ? 1.668 -13.337 0.348 1.00 95.94 106 LEU A CA 1
ATOM 875 C C . LEU A 1 106 ? 2.410 -13.282 1.692 1.00 95.94 106 LEU A C 1
ATOM 877 O O . LEU A 1 106 ? 2.023 -12.552 2.608 1.00 95.94 106 LEU A O 1
ATOM 881 N N . ALA A 1 107 ? 3.508 -14.031 1.788 1.00 97.12 107 ALA A N 1
ATOM 882 C CA . ALA A 1 107 ? 4.368 -14.097 2.963 1.00 97.12 107 ALA A CA 1
ATOM 883 C C . ALA A 1 107 ? 5.807 -14.450 2.560 1.00 97.12 107 ALA A C 1
ATOM 885 O O . ALA A 1 107 ? 6.025 -15.303 1.701 1.00 97.12 107 ALA A O 1
ATOM 886 N N . HIS A 1 108 ? 6.793 -13.837 3.218 1.00 96.94 108 HIS A N 1
ATOM 887 C CA . HIS A 1 108 ? 8.175 -14.328 3.212 1.00 96.94 108 HIS A CA 1
ATOM 888 C C . HIS A 1 108 ? 8.404 -15.281 4.398 1.00 96.94 108 HIS A C 1
ATOM 890 O O . HIS A 1 108 ? 7.599 -15.362 5.327 1.00 96.94 108 HIS A O 1
ATOM 896 N N . SER A 1 109 ? 9.534 -15.984 4.410 1.00 97.38 109 SER A N 1
AT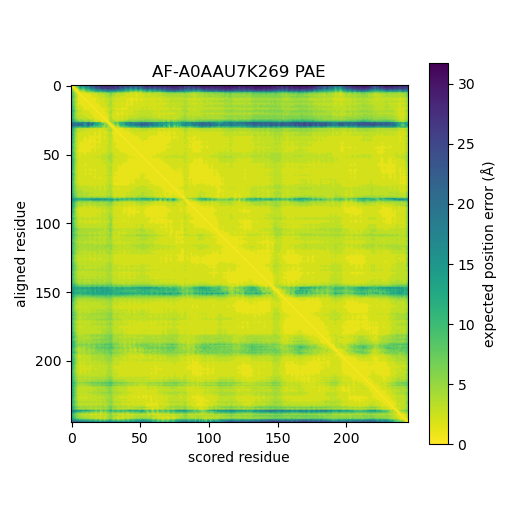OM 897 C CA . SER A 1 109 ? 9.810 -17.101 5.324 1.00 97.38 109 SER A CA 1
ATOM 898 C C . SER A 1 109 ? 9.722 -16.769 6.818 1.00 97.38 109 SER A C 1
ATOM 900 O O . SER A 1 109 ? 9.407 -17.643 7.619 1.00 97.38 109 SER A O 1
ATOM 902 N N . ASN A 1 110 ? 9.982 -15.517 7.204 1.00 96.62 110 ASN A N 1
ATOM 903 C CA . ASN A 1 110 ? 9.944 -15.061 8.598 1.00 96.62 110 ASN A CA 1
ATOM 904 C C . ASN A 1 110 ? 8.681 -14.251 8.941 1.00 96.62 110 ASN A C 1
ATOM 906 O O . ASN A 1 110 ? 8.597 -13.677 10.026 1.00 96.62 110 ASN A O 1
ATOM 910 N N . TYR A 1 111 ? 7.725 -14.148 8.016 1.00 97.44 111 TYR A N 1
ATOM 911 C CA . TYR A 1 111 ? 6.634 -13.184 8.126 1.00 97.44 111 TYR A CA 1
ATOM 912 C C . TYR A 1 111 ? 5.735 -13.449 9.338 1.00 97.44 111 TYR A C 1
ATOM 914 O O . TYR A 1 111 ? 5.504 -12.548 10.138 1.00 97.44 111 TYR A O 1
ATOM 922 N N . ASN A 1 112 ? 5.324 -14.703 9.553 1.00 97.19 112 ASN A N 1
ATOM 923 C CA . ASN A 1 112 ? 4.475 -15.071 10.693 1.00 97.19 112 ASN A CA 1
ATOM 924 C C . ASN A 1 112 ? 5.118 -14.706 12.037 1.00 97.19 112 ASN A C 1
ATOM 926 O O . ASN A 1 112 ? 4.467 -14.112 12.892 1.00 97.19 112 ASN A O 1
ATOM 930 N N . TRP A 1 113 ? 6.416 -14.982 12.197 1.00 96.50 113 TRP A N 1
ATOM 931 C CA . TRP A 1 113 ? 7.140 -14.601 13.408 1.00 96.50 113 TRP A CA 1
ATOM 932 C C . TRP A 1 113 ? 7.161 -13.078 13.587 1.00 96.50 113 TRP A C 1
ATOM 934 O O . TRP A 1 113 ? 6.866 -12.582 14.671 1.00 96.50 113 TRP A O 1
ATOM 944 N N . MET A 1 114 ? 7.443 -12.317 12.523 1.00 96.25 114 MET A N 1
ATOM 945 C CA . MET A 1 114 ? 7.433 -10.848 12.575 1.00 96.25 114 MET A CA 1
ATOM 946 C C . MET A 1 114 ? 6.059 -10.285 12.966 1.00 96.25 114 MET A C 1
ATOM 948 O O . MET A 1 114 ? 5.985 -9.309 13.719 1.00 96.25 114 MET A O 1
ATOM 952 N N . VAL A 1 115 ? 4.974 -10.904 12.488 1.00 96.56 115 VAL A N 1
ATOM 953 C CA . VAL A 1 115 ? 3.593 -10.556 12.848 1.00 96.56 115 VAL A CA 1
ATOM 954 C C . VAL A 1 115 ? 3.326 -10.841 14.324 1.00 96.56 115 VAL A C 1
ATOM 956 O O . VAL A 1 115 ? 2.829 -9.964 15.024 1.00 96.56 115 VAL A O 1
ATOM 959 N N . GLU A 1 116 ? 3.697 -12.015 14.832 1.00 95.75 116 GLU A N 1
ATOM 960 C CA . GLU A 1 116 ? 3.501 -12.383 16.243 1.00 95.75 116 GLU A CA 1
ATOM 961 C C . GLU A 1 116 ? 4.298 -11.494 17.212 1.00 95.75 116 GLU A C 1
ATOM 963 O O . GLU A 1 116 ? 3.874 -11.254 18.347 1.00 95.75 116 GLU A O 1
ATOM 968 N N . GLN A 1 117 ? 5.443 -10.970 16.765 1.00 94.06 117 GLN A N 1
ATOM 969 C CA . GLN A 1 117 ? 6.265 -10.041 17.543 1.00 94.06 117 GLN A CA 1
ATOM 970 C C . GLN A 1 117 ? 5.800 -8.575 17.474 1.00 94.06 117 GLN A C 1
ATOM 972 O O . GLN A 1 117 ? 6.366 -7.728 18.169 1.00 94.06 117 GLN A O 1
ATOM 97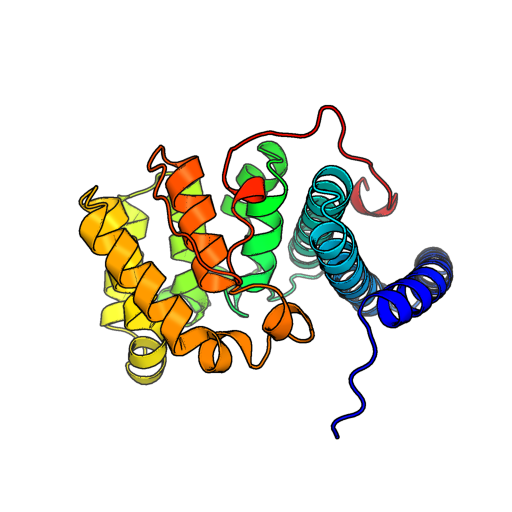7 N N . GLY A 1 118 ? 4.779 -8.248 16.676 1.00 93.19 118 GLY A N 1
ATOM 978 C CA . GLY A 1 118 ? 4.274 -6.876 16.558 1.00 93.19 118 GLY A CA 1
ATOM 979 C C . GLY A 1 118 ? 4.980 -6.007 15.511 1.00 93.19 118 GLY A C 1
ATOM 980 O O . GLY A 1 118 ? 4.702 -4.812 15.445 1.00 93.19 118 GLY A O 1
ATOM 981 N N . TYR A 1 119 ? 5.915 -6.551 14.723 1.00 92.25 119 TYR A N 1
ATOM 982 C CA . TYR A 1 119 ? 6.688 -5.763 13.753 1.00 92.25 119 TYR A CA 1
ATOM 983 C C . TYR A 1 119 ? 5.939 -5.570 12.432 1.00 92.25 119 TYR A C 1
ATOM 985 O O . TYR A 1 119 ? 5.867 -4.448 11.934 1.00 92.25 119 TYR A O 1
ATOM 993 N N . SER A 1 120 ? 5.332 -6.636 11.906 1.00 95.12 120 SER A N 1
ATOM 994 C CA . SER A 1 120 ? 4.675 -6.626 10.582 1.00 95.12 120 SER A CA 1
ATOM 995 C C . SER A 1 120 ? 3.154 -6.763 10.663 1.00 95.12 120 SER A C 1
ATOM 997 O O . SER A 1 120 ? 2.458 -6.873 9.653 1.00 95.12 120 SER A O 1
ATOM 999 N N . THR A 1 121 ? 2.621 -6.710 11.884 1.00 95.88 121 THR A N 1
ATOM 1000 C CA . THR A 1 121 ? 1.201 -6.889 12.204 1.00 95.88 121 THR A CA 1
ATOM 1001 C C . THR A 1 121 ? 0.306 -5.870 11.516 1.00 95.88 121 THR A C 1
ATOM 1003 O O . THR A 1 121 ? -0.808 -6.209 11.138 1.00 95.88 121 THR A O 1
ATOM 1006 N N . LEU A 1 122 ? 0.790 -4.643 11.300 1.00 95.06 122 LEU A N 1
ATOM 1007 C CA . LEU A 1 122 ? 0.041 -3.617 10.577 1.00 95.06 122 LEU A CA 1
ATOM 1008 C C . LEU A 1 122 ? -0.314 -4.074 9.154 1.00 95.06 122 LEU A C 1
ATOM 1010 O O . LEU A 1 122 ? -1.464 -3.972 8.737 1.00 95.06 122 LEU A O 1
ATOM 1014 N N . LEU A 1 123 ? 0.668 -4.598 8.416 1.00 95.62 123 LEU A N 1
ATOM 1015 C CA . LEU A 1 123 ? 0.463 -5.056 7.040 1.00 95.62 123 LEU A CA 1
ATOM 1016 C C . LEU A 1 123 ? -0.363 -6.331 7.007 1.00 95.62 123 LEU A C 1
ATOM 1018 O O . LEU A 1 123 ? -1.273 -6.442 6.188 1.00 95.62 123 LEU A O 1
ATOM 1022 N N . TYR A 1 124 ? -0.097 -7.235 7.949 1.00 97.56 124 TYR A N 1
ATOM 1023 C CA . TYR A 1 124 ? -0.881 -8.450 8.096 1.00 97.56 124 TYR A CA 1
ATOM 1024 C C . TYR A 1 124 ? -2.355 -8.123 8.344 1.00 97.56 124 TYR A C 1
ATOM 1026 O O . TYR A 1 124 ? -3.215 -8.684 7.675 1.00 97.56 124 TYR A O 1
ATOM 1034 N N . CYS A 1 125 ? -2.653 -7.162 9.224 1.00 97.94 125 CYS A N 1
ATOM 1035 C CA . CYS A 1 125 ? -4.010 -6.690 9.495 1.00 97.94 125 CYS A CA 1
ATOM 1036 C C . CYS A 1 125 ? -4.715 -6.241 8.206 1.00 97.94 125 CYS A C 1
ATOM 1038 O O . CYS A 1 125 ? -5.843 -6.650 7.938 1.00 97.94 125 CYS A O 1
ATOM 1040 N N . ILE A 1 126 ? -4.028 -5.469 7.357 1.00 98.06 126 ILE A N 1
ATOM 1041 C CA . ILE A 1 126 ? -4.585 -5.024 6.076 1.00 98.06 126 ILE A CA 1
ATOM 1042 C C . ILE A 1 126 ? -4.836 -6.212 5.135 1.00 98.06 126 ILE A C 1
ATOM 1044 O O . ILE A 1 126 ? -5.909 -6.283 4.536 1.00 98.06 126 ILE A O 1
ATOM 1048 N N . GLN A 1 127 ? -3.912 -7.175 5.051 1.00 98.25 127 GLN A N 1
ATOM 1049 C CA . GLN A 1 127 ? -4.135 -8.416 4.300 1.00 98.25 127 GLN A CA 1
ATOM 1050 C C . GLN A 1 127 ? -5.372 -9.177 4.810 1.00 98.25 127 GLN A C 1
ATOM 1052 O O . GLN A 1 127 ? -6.152 -9.685 4.008 1.00 98.25 127 GLN A O 1
ATOM 1057 N N . GLN A 1 128 ? -5.618 -9.214 6.124 1.00 98.69 128 GLN A N 1
ATOM 1058 C CA . GLN A 1 128 ? -6.813 -9.869 6.676 1.00 98.69 128 GLN A CA 1
ATOM 1059 C C . GLN A 1 128 ? -8.096 -9.111 6.340 1.00 98.69 128 GLN A C 1
ATOM 1061 O O . GLN A 1 128 ? -9.104 -9.733 6.003 1.00 98.69 128 GLN A O 1
ATOM 1066 N N . ILE A 1 129 ? -8.057 -7.775 6.331 1.00 98.44 129 ILE A N 1
ATOM 1067 C CA . ILE A 1 129 ? -9.176 -6.966 5.835 1.00 98.44 129 ILE A CA 1
ATOM 1068 C C . ILE A 1 129 ? -9.435 -7.284 4.362 1.00 98.44 129 ILE A C 1
ATOM 1070 O O . ILE A 1 129 ? -10.591 -7.491 3.995 1.00 98.44 129 ILE A O 1
ATOM 1074 N N . MET A 1 130 ? -8.395 -7.386 3.522 1.00 97.81 130 MET A N 1
ATOM 1075 C CA . MET A 1 130 ? -8.535 -7.775 2.110 1.00 97.81 130 MET A CA 1
ATOM 1076 C C . MET A 1 130 ? -9.272 -9.117 1.980 1.00 97.81 130 MET A C 1
ATOM 1078 O O . MET A 1 130 ? -10.242 -9.187 1.221 1.00 97.81 130 MET A O 1
ATOM 1082 N N . LYS A 1 131 ? -8.923 -10.116 2.804 1.00 98.00 131 LYS A N 1
ATOM 1083 C CA . LYS A 1 131 ? -9.596 -11.431 2.873 1.00 98.00 131 LYS A CA 1
ATOM 1084 C C . LYS A 1 131 ? -10.997 -11.397 3.483 1.00 98.00 131 LYS A C 1
ATOM 1086 O O . LYS A 1 131 ? -11.803 -12.277 3.208 1.00 98.00 131 LYS A O 1
ATOM 1091 N N . GLY A 1 132 ? -11.302 -10.389 4.300 1.00 97.75 132 GLY A N 1
ATOM 1092 C CA . GLY A 1 132 ? -12.511 -10.369 5.126 1.00 97.75 132 GLY A CA 1
ATOM 1093 C C . GLY A 1 132 ? -12.432 -11.293 6.347 1.00 97.75 132 GLY A C 1
ATOM 1094 O O . GLY A 1 132 ? -13.471 -11.671 6.882 1.00 97.75 132 GLY A O 1
ATOM 1095 N N . ASP A 1 133 ? -11.225 -11.656 6.794 1.00 98.50 133 ASP A N 1
ATOM 1096 C CA . ASP A 1 133 ? -11.012 -12.451 8.008 1.00 98.50 133 ASP A CA 1
ATOM 1097 C C . ASP A 1 133 ? -11.001 -11.539 9.245 1.00 98.50 133 ASP A C 1
ATOM 1099 O O . ASP A 1 133 ? -9.958 -11.141 9.768 1.00 98.50 133 ASP A O 1
ATOM 1103 N N . TRP A 1 134 ? -12.196 -11.163 9.696 1.00 98.25 134 TRP A N 1
ATOM 1104 C CA . TRP A 1 134 ? -12.378 -10.207 10.792 1.00 98.25 134 TRP A CA 1
ATOM 1105 C C . TRP A 1 134 ? -11.882 -10.717 12.149 1.00 98.25 134 TRP A C 1
ATOM 1107 O O . TRP A 1 134 ? -11.504 -9.909 12.996 1.00 98.25 134 TRP A O 1
ATOM 1117 N N . GLU A 1 135 ? -11.833 -12.033 12.358 1.00 98.50 135 GLU A N 1
ATOM 1118 C CA . GLU A 1 135 ? -11.268 -12.607 13.583 1.00 98.50 135 GLU A CA 1
ATOM 1119 C C . GLU A 1 135 ? -9.752 -12.399 13.623 1.00 98.50 135 GLU A C 1
ATOM 1121 O O . GLU A 1 135 ? -9.202 -11.983 14.646 1.00 98.50 135 GLU A O 1
ATOM 1126 N N . ARG A 1 136 ? -9.067 -12.561 12.484 1.00 98.50 136 ARG A N 1
ATOM 1127 C CA . ARG A 1 136 ? -7.642 -12.224 12.394 1.00 98.50 136 ARG A CA 1
ATOM 1128 C C . ARG A 1 136 ? -7.371 -10.722 12.435 1.00 98.50 136 ARG A C 1
ATOM 1130 O O . ARG A 1 136 ? -6.314 -10.330 12.935 1.00 98.50 136 ARG A O 1
ATOM 1137 N N . VAL A 1 137 ? -8.300 -9.870 11.992 1.00 98.62 137 VAL A N 1
ATOM 1138 C CA . VAL A 1 137 ? -8.202 -8.409 12.199 1.00 98.62 137 VAL A CA 1
ATOM 1139 C C . VAL A 1 137 ? -8.228 -8.076 13.695 1.00 98.62 137 VAL A C 1
ATOM 1141 O O . VAL A 1 137 ? -7.336 -7.374 14.170 1.00 98.62 137 VAL A O 1
ATOM 1144 N N . LYS A 1 138 ? -9.177 -8.631 14.465 1.00 98.62 138 LYS A N 1
ATOM 1145 C CA . LYS A 1 138 ? -9.244 -8.439 15.929 1.00 98.62 138 LYS A CA 1
ATOM 1146 C C . LYS A 1 138 ? -7.964 -8.903 16.625 1.00 98.62 138 LYS A C 1
ATOM 1148 O O . LYS A 1 138 ? -7.363 -8.142 17.378 1.00 98.62 138 LYS A O 1
ATOM 1153 N N . TRP A 1 139 ? -7.489 -10.103 16.294 1.00 98.31 139 TRP A N 1
ATOM 1154 C CA . TRP A 1 139 ? -6.223 -10.633 16.808 1.00 98.31 139 TRP A CA 1
ATOM 1155 C C . TRP A 1 139 ? -5.025 -9.726 16.480 1.00 98.31 139 TRP A C 1
ATOM 1157 O O . TRP A 1 139 ? -4.156 -9.488 17.319 1.00 98.31 139 TRP A O 1
ATOM 1167 N N . SER A 1 140 ? -4.992 -9.159 15.271 1.00 97.81 140 SER A N 1
ATOM 1168 C CA . SER A 1 140 ? -3.940 -8.219 14.869 1.00 97.81 140 SER A CA 1
ATOM 1169 C C . SER A 1 140 ? -3.963 -6.950 15.724 1.00 97.81 140 SER A C 1
ATOM 1171 O O . SER A 1 140 ? -2.909 -6.463 16.132 1.00 97.81 140 SER A O 1
ATOM 1173 N N . ILE A 1 141 ? -5.153 -6.424 16.032 1.00 97.12 141 ILE A N 1
ATOM 1174 C CA . ILE A 1 141 ? -5.325 -5.262 16.916 1.00 97.12 141 ILE A CA 1
ATOM 1175 C C . ILE A 1 141 ? -4.831 -5.575 18.333 1.00 97.12 141 ILE A C 1
ATOM 1177 O O . ILE A 1 141 ? -4.113 -4.765 18.918 1.00 97.12 141 ILE A O 1
ATOM 1181 N N . GLU A 1 142 ? -5.137 -6.756 18.871 1.00 96.75 142 GLU A N 1
ATOM 1182 C CA . GLU A 1 142 ? -4.625 -7.191 20.178 1.00 96.75 142 GLU A CA 1
ATOM 1183 C C . GLU A 1 142 ? -3.093 -7.236 20.208 1.00 96.75 142 GLU A C 1
ATOM 1185 O O . GLU A 1 142 ? -2.469 -6.736 21.150 1.00 96.75 142 GLU A O 1
ATOM 1190 N N . ILE A 1 143 ? -2.462 -7.767 19.157 1.00 96.69 143 ILE A N 1
ATOM 1191 C CA . ILE A 1 143 ? -1.002 -7.744 19.027 1.00 96.69 143 ILE A CA 1
ATOM 1192 C C . ILE A 1 143 ? -0.487 -6.308 18.980 1.00 96.69 143 ILE A C 1
ATOM 1194 O O . ILE A 1 143 ? 0.411 -5.975 19.746 1.00 96.69 143 ILE A O 1
ATOM 1198 N N . MET A 1 144 ? -1.055 -5.438 18.142 1.00 94.62 144 MET A N 1
ATOM 1199 C CA . MET A 1 144 ? -0.622 -4.037 18.042 1.00 94.62 144 MET A CA 1
ATOM 1200 C C . MET A 1 144 ? -0.781 -3.270 19.364 1.00 94.62 144 MET A C 1
ATOM 1202 O O . MET A 1 144 ? 0.000 -2.361 19.648 1.00 94.62 144 MET A O 1
ATOM 1206 N N . ASN A 1 145 ? -1.760 -3.647 20.189 1.00 93.38 145 ASN A N 1
ATOM 1207 C CA . ASN A 1 145 ? -1.997 -3.038 21.495 1.00 93.38 145 ASN A CA 1
ATOM 1208 C C . ASN A 1 145 ? -1.078 -3.556 22.606 1.00 93.38 145 ASN A C 1
ATOM 1210 O O . ASN A 1 145 ? -0.828 -2.843 23.577 1.00 93.38 145 ASN A O 1
ATOM 1214 N N . THR A 1 146 ? -0.577 -4.784 22.484 1.00 92.44 146 THR A N 1
ATOM 1215 C CA . THR A 1 146 ? 0.195 -5.450 23.547 1.00 92.44 146 THR A CA 1
ATOM 1216 C C . THR A 1 146 ? 1.682 -5.559 23.230 1.00 92.44 146 THR A C 1
ATOM 1218 O O . THR A 1 146 ? 2.517 -5.580 24.139 1.00 92.44 146 THR A O 1
ATOM 1221 N N . LYS A 1 147 ? 2.041 -5.623 21.948 1.00 86.00 147 LYS A N 1
ATOM 1222 C CA . LYS A 1 147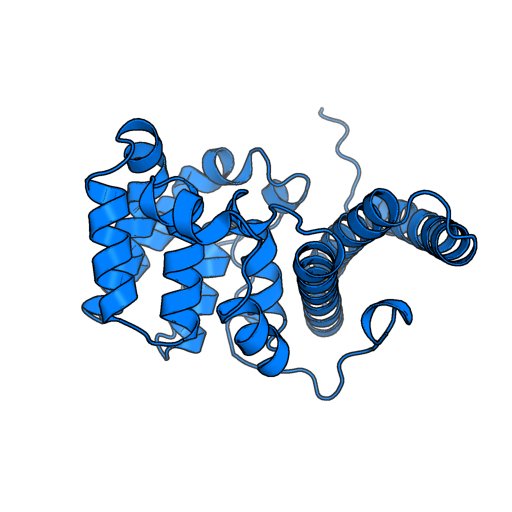 ? 3.407 -5.805 21.469 1.00 86.00 147 LYS A CA 1
ATOM 1223 C C . LYS A 1 147 ? 3.971 -4.474 20.987 1.00 86.00 147 LYS A C 1
ATOM 1225 O O . LYS A 1 147 ? 3.392 -3.771 20.172 1.00 86.00 147 LYS A O 1
ATOM 1230 N N . ASN A 1 148 ? 5.158 -4.154 21.493 1.00 77.75 148 ASN A N 1
ATOM 1231 C CA . ASN A 1 148 ? 5.969 -3.006 21.092 1.00 77.75 148 ASN A CA 1
ATOM 1232 C C . ASN A 1 148 ? 5.293 -1.615 21.259 1.00 77.75 148 ASN A C 1
ATOM 1234 O O . ASN A 1 148 ? 4.974 -0.938 20.278 1.00 77.75 148 ASN A O 1
ATOM 1238 N N . PRO A 1 149 ? 5.184 -1.103 22.505 1.00 79.50 149 PRO A N 1
ATOM 1239 C CA . PRO A 1 149 ? 4.537 0.183 22.811 1.00 79.50 149 PRO A CA 1
ATOM 1240 C C . PRO A 1 149 ? 5.123 1.402 22.076 1.00 79.50 149 PRO A C 1
ATOM 1242 O O . PRO A 1 149 ? 4.464 2.432 21.922 1.00 79.50 149 PRO A O 1
ATOM 1245 N N . LYS A 1 150 ? 6.386 1.320 21.630 1.00 77.25 150 LYS A N 1
ATOM 1246 C CA . LYS A 1 150 ? 7.020 2.381 20.833 1.00 77.25 150 LYS A CA 1
ATOM 1247 C C . LYS A 1 150 ? 6.411 2.464 19.435 1.00 77.25 150 LYS A C 1
ATOM 1249 O O . LYS A 1 150 ? 6.150 3.572 18.971 1.00 77.25 150 LYS A O 1
ATOM 1254 N N . LEU A 1 151 ? 6.180 1.316 18.794 1.00 75.31 151 LEU A N 1
ATOM 1255 C CA . LEU A 1 151 ? 5.517 1.243 17.493 1.00 75.31 151 LEU A CA 1
ATOM 1256 C C . LEU A 1 151 ? 4.039 1.609 17.616 1.00 75.31 151 LEU A C 1
ATOM 1258 O O . LEU A 1 151 ? 3.560 2.393 16.801 1.00 75.31 151 LEU A O 1
ATOM 1262 N N . GLN A 1 152 ? 3.366 1.161 18.684 1.00 78.75 152 GLN A N 1
ATOM 1263 C CA . GLN A 1 152 ? 1.954 1.458 18.957 1.00 78.75 152 GLN A CA 1
ATOM 1264 C C . GLN A 1 152 ? 1.631 2.958 18.854 1.00 78.75 152 GLN A C 1
ATOM 1266 O O . GLN A 1 152 ? 0.694 3.347 18.162 1.00 78.75 152 GLN A O 1
ATOM 1271 N N . LYS A 1 153 ? 2.445 3.833 19.470 1.00 80.81 153 LYS A N 1
ATOM 1272 C CA . LYS A 1 153 ? 2.252 5.298 19.395 1.00 80.81 153 LYS A CA 1
ATOM 1273 C C . LYS A 1 153 ? 2.253 5.835 17.963 1.00 80.81 153 LYS A C 1
ATOM 1275 O O . LYS A 1 153 ? 1.649 6.870 17.695 1.00 80.81 153 LYS A O 1
ATOM 1280 N N . GLY A 1 154 ? 2.981 5.175 17.066 1.00 85.19 154 GLY A N 1
ATOM 1281 C CA . GLY A 1 154 ? 3.057 5.529 15.656 1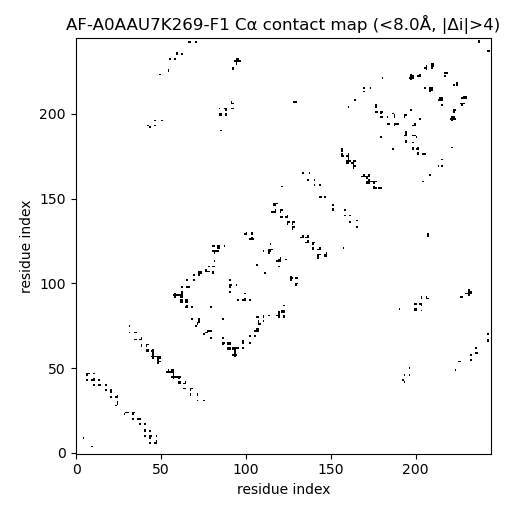.00 85.19 154 GLY A CA 1
ATOM 1282 C C . GLY A 1 154 ? 1.842 5.091 14.846 1.00 85.19 154 GLY A C 1
ATOM 1283 O O . GLY A 1 154 ? 1.649 5.666 13.779 1.00 85.19 154 GLY A O 1
ATOM 1284 N N . ILE A 1 155 ? 1.043 4.138 15.346 1.00 90.81 155 ILE A N 1
ATOM 1285 C CA . ILE A 1 155 ? -0.026 3.455 14.600 1.00 90.81 155 ILE A CA 1
ATOM 1286 C C . ILE A 1 155 ? -1.430 3.601 15.216 1.00 90.81 155 ILE A C 1
ATOM 1288 O O . ILE A 1 155 ? -2.349 2.881 14.843 1.00 90.81 155 ILE A O 1
ATOM 1292 N N . LEU A 1 156 ? -1.627 4.523 16.165 1.00 94.44 156 LEU A N 1
ATOM 1293 C CA . LEU A 1 156 ? -2.925 4.702 16.837 1.00 94.44 156 LEU A CA 1
ATOM 1294 C C . LEU A 1 156 ? -4.067 5.020 15.861 1.00 94.44 156 LEU A C 1
ATOM 1296 O O . LEU A 1 156 ? -5.155 4.471 16.000 1.00 94.44 156 LEU A O 1
ATOM 1300 N N . SER A 1 157 ? -3.827 5.873 14.862 1.00 96.44 157 SER A N 1
ATOM 1301 C CA . SER A 1 157 ? -4.837 6.163 13.838 1.00 96.44 157 SER A CA 1
ATOM 1302 C C . SER A 1 157 ? -5.139 4.940 12.968 1.00 96.44 157 SER A C 1
ATOM 1304 O O . SER A 1 157 ? -6.269 4.776 12.531 1.00 96.44 157 SER A O 1
ATOM 1306 N N . ASP A 1 158 ? -4.165 4.058 12.743 1.00 96.81 158 ASP A N 1
ATOM 1307 C CA . ASP A 1 158 ? -4.360 2.807 12.007 1.00 96.81 158 ASP A CA 1
ATOM 1308 C C . ASP A 1 158 ? -5.248 1.841 12.803 1.00 96.81 158 ASP A C 1
ATOM 1310 O O . ASP A 1 158 ? -6.226 1.326 12.271 1.00 96.81 158 ASP A O 1
ATOM 1314 N N . ILE A 1 159 ? -4.968 1.672 14.101 1.00 96.88 159 ILE A N 1
ATOM 1315 C CA . ILE A 1 159 ? -5.799 0.871 15.013 1.00 96.88 159 ILE A CA 1
ATOM 1316 C C . ILE A 1 159 ? -7.232 1.413 15.044 1.00 96.88 159 ILE A C 1
ATOM 1318 O O . ILE A 1 159 ? -8.172 0.648 14.849 1.00 96.88 159 ILE A O 1
ATOM 1322 N N . LEU A 1 160 ? -7.399 2.732 15.200 1.00 98.06 160 LEU A N 1
ATOM 1323 C CA . LEU A 1 160 ? -8.710 3.386 15.199 1.00 98.06 160 LEU A CA 1
ATOM 1324 C C . LEU A 1 160 ? -9.481 3.127 13.895 1.00 98.06 160 LEU A C 1
ATOM 1326 O O . LEU A 1 160 ? -10.689 2.893 13.923 1.00 98.06 160 LEU A O 1
ATOM 1330 N N . PHE A 1 161 ? -8.790 3.150 12.752 1.00 98.62 161 PHE A N 1
ATOM 1331 C CA . PHE A 1 161 ? -9.394 2.817 11.466 1.00 98.62 161 PHE A CA 1
ATOM 1332 C C . PHE A 1 161 ? -9.857 1.353 11.426 1.00 98.62 161 PHE A C 1
ATOM 1334 O O . PHE A 1 161 ? -10.993 1.088 11.037 1.00 98.62 161 PHE A O 1
ATOM 1341 N N . PHE A 1 162 ? -9.022 0.405 11.862 1.00 98.62 162 PHE A N 1
ATOM 1342 C CA . PHE A 1 162 ? -9.374 -1.020 11.864 1.00 98.62 162 PHE A CA 1
ATOM 1343 C C . PHE A 1 162 ? -10.524 -1.352 12.819 1.00 98.62 162 PHE A C 1
ATOM 1345 O O . PHE A 1 162 ? -11.399 -2.138 12.462 1.00 98.62 162 PHE A O 1
ATOM 1352 N N . GLU A 1 163 ? -10.570 -0.724 13.993 1.00 98.50 163 GLU A N 1
ATOM 1353 C CA . GLU A 1 163 ? -11.725 -0.807 14.893 1.00 98.50 163 GLU A CA 1
ATOM 1354 C C . GLU A 1 163 ? -12.994 -0.286 14.206 1.00 98.50 163 GLU A C 1
ATOM 1356 O O . GLU A 1 163 ? -14.036 -0.929 14.271 1.00 98.50 163 GLU A O 1
ATOM 1361 N N . GLY A 1 164 ? -12.901 0.831 13.475 1.00 98.62 164 GLY A N 1
ATOM 1362 C CA . GLY A 1 164 ? -14.016 1.356 12.681 1.00 98.62 164 GLY A CA 1
ATOM 1363 C C . GLY A 1 164 ? -14.497 0.385 11.604 1.00 98.62 164 GLY A C 1
ATOM 1364 O O . GLY A 1 164 ? -15.701 0.239 11.416 1.00 98.62 164 GLY A O 1
ATOM 1365 N N . MET A 1 165 ? -13.584 -0.336 10.950 1.00 98.56 165 MET A N 1
ATOM 1366 C CA . MET A 1 165 ? -13.942 -1.377 9.978 1.00 98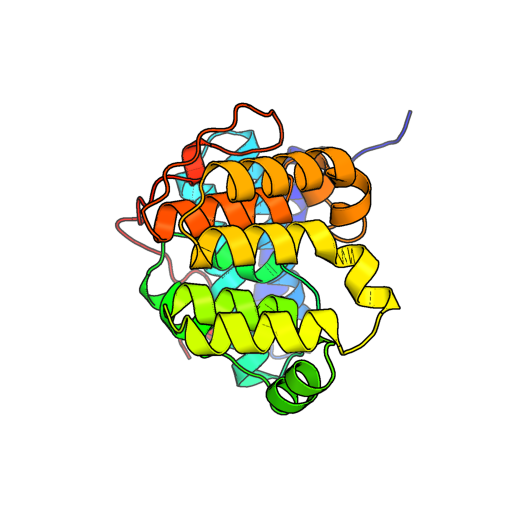.56 165 MET A CA 1
ATOM 1367 C C . MET A 1 165 ? -14.689 -2.551 10.632 1.00 98.56 165 MET A C 1
ATOM 1369 O O . MET A 1 165 ? -15.668 -3.032 10.065 1.00 98.56 165 MET A O 1
ATOM 1373 N N . ILE A 1 166 ? -14.255 -3.003 11.817 1.00 98.44 166 ILE A N 1
ATOM 1374 C CA . ILE A 1 166 ? -14.924 -4.079 12.575 1.00 98.44 166 ILE A CA 1
ATOM 1375 C C . ILE A 1 166 ? -16.325 -3.642 13.009 1.00 98.44 166 ILE A C 1
ATOM 1377 O O . ILE A 1 166 ? -17.296 -4.373 12.801 1.00 98.44 166 ILE A O 1
ATOM 1381 N N . ASP A 1 167 ? -16.423 -2.442 13.580 1.0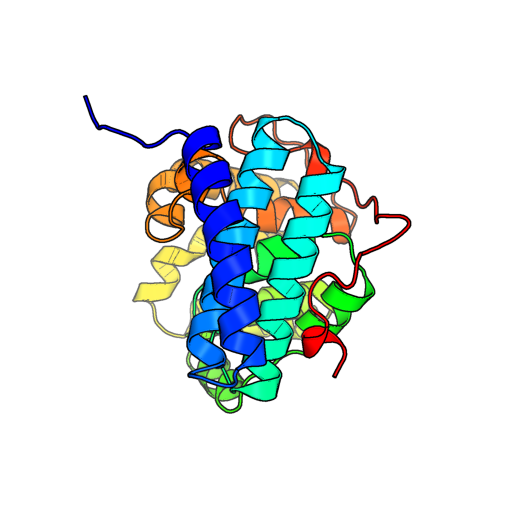0 98.19 167 ASP A N 1
ATOM 1382 C CA . ASP A 1 167 ? -17.664 -1.889 14.127 1.00 98.19 167 ASP A CA 1
ATOM 1383 C C . ASP A 1 167 ? -18.615 -1.379 13.030 1.00 98.19 167 ASP A C 1
ATOM 1385 O O . ASP A 1 167 ? -19.766 -1.045 13.312 1.00 98.19 167 ASP A O 1
ATOM 1389 N N . LYS A 1 168 ? -18.142 -1.313 11.776 1.00 98.06 168 LYS A N 1
ATOM 1390 C CA . LYS A 1 168 ? -18.801 -0.638 10.645 1.00 98.06 168 LYS A CA 1
ATOM 1391 C C . LYS A 1 168 ? -19.112 0.838 10.939 1.00 98.06 168 LYS A C 1
ATOM 1393 O O . LYS A 1 168 ? -20.111 1.380 10.475 1.00 98.06 168 LYS A O 1
ATOM 1398 N N . ASP A 1 169 ? -18.248 1.487 11.715 1.00 98.50 169 ASP A N 1
ATOM 1399 C CA . ASP A 1 169 ? -18.376 2.881 12.133 1.00 98.50 169 ASP A CA 1
ATOM 1400 C C . ASP A 1 169 ? -17.620 3.806 11.164 1.00 98.50 169 ASP A C 1
ATOM 1402 O O . ASP A 1 169 ? -16.417 4.064 11.297 1.00 98.50 169 ASP A O 1
ATOM 1406 N N . GLU A 1 170 ? -18.345 4.335 10.176 1.00 98.38 170 GLU A N 1
ATOM 1407 C CA . GLU A 1 170 ? -17.813 5.296 9.200 1.00 98.38 170 GLU A CA 1
ATOM 1408 C C . GLU A 1 170 ? -17.296 6.590 9.840 1.00 98.38 170 GLU A C 1
ATOM 1410 O O . GLU A 1 170 ? -16.346 7.193 9.331 1.00 98.38 170 GLU A O 1
ATOM 1415 N N . SER A 1 171 ? -17.859 7.010 10.977 1.00 98.19 171 SER A N 1
ATOM 1416 C CA . SER A 1 171 ? -17.397 8.210 11.682 1.00 98.19 171 SER A CA 1
ATOM 1417 C C . SER A 1 171 ? -16.026 7.975 12.310 1.00 98.19 171 SER A C 1
ATOM 1419 O O . SER A 1 171 ? -15.136 8.822 12.182 1.00 98.19 171 SER A O 1
ATOM 1421 N N . LYS A 1 172 ? -15.824 6.803 12.924 1.00 98.38 172 LYS A N 1
ATOM 1422 C CA . LYS A 1 172 ? -14.530 6.373 13.471 1.00 98.38 172 LYS A CA 1
ATOM 1423 C C . LYS A 1 172 ? -13.481 6.225 12.365 1.00 98.38 172 LYS A C 1
ATOM 1425 O O . LYS A 1 172 ? -12.377 6.758 12.500 1.00 98.38 172 LYS A O 1
ATOM 1430 N N . MET A 1 173 ? -13.840 5.608 11.237 1.00 98.75 173 MET A N 1
ATOM 1431 C CA . MET A 1 173 ? -12.960 5.512 10.063 1.00 98.75 173 MET A CA 1
ATOM 1432 C C . MET A 1 173 ? -12.574 6.895 9.516 1.00 98.75 173 MET A C 1
ATOM 1434 O O . MET A 1 173 ? -11.394 7.175 9.295 1.00 98.75 173 MET A O 1
ATOM 1438 N N . CYS A 1 174 ? -13.544 7.798 9.351 1.00 98.25 174 CYS A N 1
ATOM 1439 C CA . CYS A 1 174 ? -13.310 9.162 8.873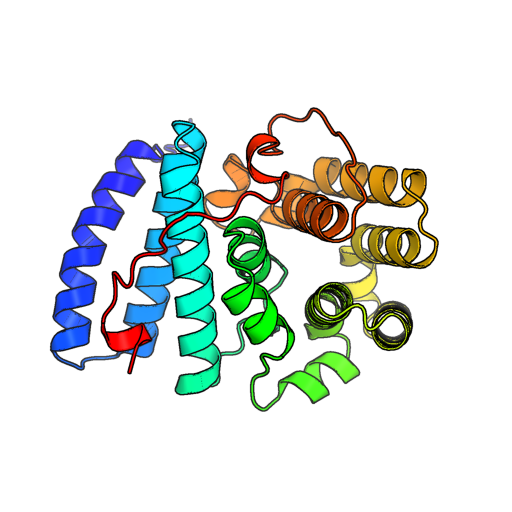 1.00 98.25 174 CYS A CA 1
ATOM 1440 C C . CYS A 1 174 ? -12.399 9.958 9.822 1.00 98.25 174 CYS A C 1
ATOM 1442 O O . CYS A 1 174 ? -11.491 10.665 9.372 1.00 98.25 174 CYS A O 1
ATOM 1444 N N . LEU A 1 175 ? -12.590 9.819 11.138 1.00 98.19 175 LEU A N 1
ATOM 1445 C CA . LEU A 1 175 ? -11.724 10.434 12.144 1.00 98.19 175 LEU A CA 1
ATOM 1446 C C . LEU A 1 175 ? -10.277 9.939 12.019 1.00 98.19 175 LEU A C 1
ATOM 1448 O O . LEU A 1 175 ? -9.356 10.758 11.994 1.00 98.19 175 LEU A O 1
ATOM 1452 N N . ALA A 1 176 ? -10.077 8.627 11.900 1.00 98.25 176 ALA A N 1
ATOM 1453 C CA . ALA A 1 176 ? -8.757 8.034 11.717 1.00 98.25 176 ALA A CA 1
ATOM 1454 C C . ALA A 1 176 ? -8.051 8.558 10.456 1.00 98.25 176 ALA A C 1
ATOM 1456 O O . ALA A 1 176 ? -6.896 8.985 10.517 1.00 98.25 176 ALA A O 1
ATOM 1457 N N . ILE A 1 177 ? -8.760 8.616 9.325 1.00 98.31 177 ILE A N 1
ATOM 1458 C CA . ILE A 1 177 ? -8.199 9.123 8.066 1.00 98.31 177 ILE A CA 1
ATOM 1459 C C . ILE A 1 177 ? -7.819 10.607 8.184 1.00 98.31 177 ILE A C 1
ATOM 1461 O O . ILE A 1 177 ? -6.732 11.005 7.763 1.00 98.31 177 ILE A O 1
ATOM 1465 N N . LYS A 1 178 ? -8.659 11.436 8.817 1.00 97.88 178 LYS A N 1
ATOM 1466 C CA . LYS A 1 178 ? -8.345 12.856 9.066 1.00 97.88 178 LYS A CA 1
ATOM 1467 C C . LYS A 1 178 ? -7.094 13.037 9.929 1.00 97.88 178 LYS A C 1
ATOM 1469 O O . LYS A 1 178 ? -6.317 13.962 9.690 1.00 97.88 178 LYS A O 1
ATOM 1474 N N . GLN A 1 179 ? -6.868 12.161 10.909 1.00 97.19 179 GLN A N 1
ATOM 1475 C CA . GLN A 1 179 ? -5.642 12.177 11.713 1.00 97.19 179 GLN A CA 1
ATOM 1476 C C . GLN A 1 179 ? -4.408 11.817 10.876 1.00 97.19 179 GLN A C 1
ATOM 1478 O O . GLN A 1 179 ? -3.395 12.509 10.966 1.00 97.19 179 GLN A O 1
ATOM 1483 N N . LEU A 1 180 ? -4.502 10.805 10.007 1.00 96.12 180 LEU A N 1
ATOM 1484 C CA . LEU A 1 180 ? -3.410 10.436 9.097 1.00 96.12 180 LEU A CA 1
ATOM 1485 C C . LEU A 1 180 ? -3.056 11.572 8.132 1.00 96.12 180 LEU A C 1
ATOM 1487 O O . LEU A 1 180 ? -1.876 11.832 7.901 1.00 96.12 180 LEU A O 1
ATOM 1491 N N . LEU A 1 181 ? -4.061 12.291 7.623 1.00 96.62 181 LEU A N 1
ATOM 1492 C CA . LEU A 1 181 ? -3.860 13.474 6.783 1.00 96.62 181 LEU A CA 1
ATOM 1493 C C . LEU A 1 181 ? -3.146 14.604 7.535 1.00 96.62 181 LEU A C 1
ATOM 1495 O O . LEU A 1 181 ? -2.235 15.226 6.990 1.00 96.62 181 LEU A O 1
ATOM 1499 N N . LYS A 1 182 ? -3.506 14.841 8.802 1.00 95.62 182 LYS A N 1
ATOM 1500 C CA . LYS A 1 182 ? -2.821 15.820 9.661 1.00 95.62 182 LYS A CA 1
ATOM 1501 C C . LYS A 1 182 ? -1.349 15.452 9.884 1.00 95.62 182 LYS A C 1
ATOM 1503 O O . LYS A 1 182 ? -0.483 16.326 9.841 1.00 95.62 182 LYS A O 1
ATOM 1508 N N . ASP A 1 183 ? -1.066 14.165 10.061 1.00 93.56 183 ASP A N 1
ATOM 1509 C CA . ASP A 1 183 ? 0.276 13.634 10.318 1.00 93.56 183 ASP A CA 1
ATOM 1510 C C . ASP A 1 183 ? 1.043 13.252 9.037 1.00 93.56 183 ASP A C 1
ATOM 1512 O O . ASP A 1 183 ? 2.131 12.671 9.112 1.00 93.56 183 ASP A O 1
ATOM 1516 N N . HIS A 1 184 ? 0.526 13.617 7.859 1.00 93.44 184 HIS A N 1
ATOM 1517 C CA . HIS A 1 184 ? 1.035 13.218 6.543 1.00 93.44 184 HIS A CA 1
ATOM 1518 C C . HIS A 1 184 ? 2.557 13.329 6.405 1.00 93.44 184 HIS A C 1
ATOM 1520 O O . HIS A 1 184 ? 3.223 12.350 6.081 1.00 93.44 184 HIS A O 1
ATOM 1526 N N . LYS A 1 185 ? 3.142 14.492 6.728 1.00 91.38 185 LYS A N 1
ATOM 1527 C CA . LYS A 1 185 ? 4.598 14.709 6.604 1.00 91.38 185 LYS A CA 1
ATOM 1528 C C . LYS A 1 185 ? 5.413 13.726 7.445 1.00 91.38 185 LYS A C 1
ATOM 1530 O O . LYS A 1 185 ? 6.478 13.283 7.034 1.00 91.38 185 LYS A O 1
ATOM 1535 N N . LYS A 1 186 ? 4.923 13.385 8.638 1.00 90.75 186 LYS A N 1
ATOM 1536 C CA . LYS A 1 186 ? 5.584 12.430 9.532 1.00 90.75 186 LYS A CA 1
ATOM 1537 C C . LYS A 1 186 ? 5.426 11.007 9.005 1.00 90.75 186 LYS A C 1
ATOM 1539 O O . LYS A 1 186 ? 6.390 10.248 9.023 1.00 90.75 186 LYS A O 1
ATOM 1544 N N . ARG A 1 187 ? 4.223 10.654 8.545 1.00 88.62 187 ARG A N 1
ATOM 1545 C CA . ARG A 1 187 ? 3.895 9.309 8.058 1.00 88.62 187 ARG A CA 1
ATOM 1546 C C . ARG A 1 187 ? 4.537 8.988 6.708 1.00 88.62 187 ARG A C 1
ATOM 1548 O O . ARG A 1 187 ? 4.849 7.827 6.469 1.00 88.62 187 ARG A O 1
ATOM 1555 N N . ASN A 1 188 ? 4.808 10.001 5.887 1.00 89.88 188 ASN A N 1
ATOM 1556 C CA . ASN A 1 188 ? 5.367 9.821 4.550 1.00 89.88 188 ASN A CA 1
ATOM 1557 C C . ASN A 1 188 ? 6.860 10.147 4.431 1.00 89.88 188 ASN A C 1
ATOM 1559 O O . ASN A 1 188 ? 7.407 9.973 3.350 1.00 89.88 188 ASN A O 1
ATOM 1563 N N . ARG A 1 189 ? 7.536 10.535 5.520 1.00 85.00 189 ARG A N 1
ATOM 1564 C CA . ARG A 1 189 ? 8.941 10.994 5.517 1.00 85.00 189 ARG A CA 1
ATOM 1565 C C . ARG A 1 189 ? 9.926 10.078 4.773 1.00 85.00 189 ARG A C 1
ATOM 1567 O O . ARG A 1 189 ? 10.948 10.538 4.277 1.00 85.00 189 ARG A O 1
ATOM 1574 N N . TYR A 1 190 ? 9.659 8.775 4.759 1.00 83.88 190 TYR A N 1
ATOM 1575 C CA . TYR A 1 190 ? 10.512 7.763 4.125 1.00 83.88 190 TYR A CA 1
ATOM 1576 C C . TYR A 1 190 ? 9.894 7.172 2.851 1.00 83.88 190 TYR A C 1
ATOM 1578 O O . TYR A 1 190 ? 10.373 6.167 2.340 1.00 83.88 190 TYR A O 1
ATOM 1586 N N . MET A 1 191 ? 8.836 7.792 2.323 1.00 83.88 191 MET A N 1
ATOM 1587 C CA . MET A 1 191 ? 8.110 7.323 1.139 1.00 83.88 191 MET A CA 1
ATOM 1588 C C . MET A 1 191 ? 8.682 7.889 -0.164 1.00 83.88 191 MET A C 1
ATOM 1590 O O . MET A 1 191 ? 8.118 7.643 -1.226 1.00 83.88 191 MET A O 1
ATOM 1594 N N . GLY A 1 192 ? 9.811 8.600 -0.102 1.00 85.12 192 GLY A N 1
ATOM 1595 C CA . GLY A 1 192 ? 10.447 9.201 -1.269 1.00 85.12 192 GLY A CA 1
ATOM 1596 C C . GLY A 1 192 ? 9.565 10.288 -1.874 1.00 85.12 192 GLY A C 1
ATOM 1597 O O . GLY A 1 192 ? 8.939 11.062 -1.154 1.00 85.12 192 GLY A O 1
ATOM 1598 N N . ILE A 1 193 ? 9.487 10.332 -3.202 1.00 83.94 193 ILE A N 1
ATOM 1599 C CA . ILE A 1 193 ? 8.742 11.376 -3.911 1.00 83.94 193 ILE A CA 1
ATOM 1600 C C . ILE A 1 193 ? 7.233 11.366 -3.612 1.00 83.94 193 ILE A C 1
ATOM 1602 O O . ILE A 1 193 ? 6.605 12.426 -3.623 1.00 83.94 193 ILE A O 1
ATOM 1606 N N . SER A 1 194 ? 6.656 10.214 -3.252 1.00 84.69 194 SER A N 1
ATOM 1607 C CA . SER A 1 194 ? 5.229 10.090 -2.925 1.00 84.69 194 SER A CA 1
ATOM 1608 C C . SER A 1 194 ? 4.769 11.038 -1.813 1.00 84.69 194 SER A C 1
ATOM 1610 O O . SER A 1 194 ? 3.613 11.462 -1.819 1.00 84.69 194 SER A O 1
ATOM 1612 N N . GLU A 1 195 ? 5.654 11.438 -0.889 1.00 86.25 195 GLU A N 1
ATOM 1613 C CA . GLU A 1 195 ? 5.317 12.372 0.194 1.00 86.25 195 GLU A CA 1
ATOM 1614 C C . GLU A 1 195 ? 4.818 13.742 -0.294 1.00 86.25 195 GLU A C 1
ATOM 1616 O O . GLU A 1 195 ? 4.159 14.458 0.457 1.00 86.25 195 GLU A O 1
ATOM 1621 N N . GLN A 1 196 ? 5.115 14.115 -1.540 1.00 87.38 196 GLN A N 1
ATOM 1622 C CA . GLN A 1 196 ? 4.738 15.410 -2.109 1.00 87.38 196 GLN A CA 1
ATOM 1623 C C . GLN A 1 196 ? 3.371 15.387 -2.802 1.00 87.38 196 GLN A C 1
ATOM 1625 O O . GLN A 1 196 ? 2.764 16.442 -2.968 1.00 87.38 196 GLN A O 1
ATOM 1630 N N . TYR A 1 197 ? 2.889 14.205 -3.195 1.00 90.94 197 TYR A N 1
ATOM 1631 C CA . TYR A 1 197 ? 1.734 14.063 -4.086 1.00 90.94 197 TYR A CA 1
ATOM 1632 C C . TYR A 1 197 ? 0.532 13.422 -3.399 1.00 90.94 197 TYR A C 1
ATOM 1634 O O . TYR A 1 197 ? -0.599 13.825 -3.652 1.00 90.94 197 TYR A O 1
ATOM 1642 N N . VAL A 1 198 ? 0.755 12.433 -2.530 1.00 94.25 198 VAL A N 1
ATOM 1643 C CA . VAL A 1 198 ? -0.332 11.660 -1.920 1.00 94.25 198 VAL A CA 1
ATOM 1644 C C . VAL A 1 198 ? -0.035 11.317 -0.475 1.00 94.25 198 VAL A C 1
ATOM 1646 O O . VAL A 1 198 ? 1.099 11.013 -0.107 1.00 94.25 198 VAL A O 1
ATOM 1649 N N . SER A 1 199 ? -1.074 11.284 0.354 1.00 95.12 199 SER A N 1
ATOM 1650 C CA . SER A 1 199 ? -0.968 10.713 1.693 1.00 95.12 199 SER A CA 1
ATOM 1651 C C . SER A 1 199 ? -1.158 9.205 1.624 1.00 95.12 199 SER A C 1
ATOM 1653 O O . SER A 1 199 ? -2.277 8.720 1.752 1.00 95.12 199 SER A O 1
ATOM 1655 N N . ILE A 1 200 ? -0.057 8.478 1.395 1.00 94.50 200 ILE A N 1
ATOM 1656 C CA . ILE A 1 200 ? -0.024 7.015 1.267 1.00 94.50 200 ILE A CA 1
ATOM 1657 C C . ILE A 1 200 ? -0.947 6.308 2.281 1.00 94.50 200 ILE A C 1
ATOM 1659 O O . ILE A 1 200 ? -1.922 5.740 1.807 1.00 94.50 200 ILE A O 1
ATOM 1663 N N . PRO A 1 201 ? -0.788 6.406 3.622 1.00 94.50 201 PRO A N 1
ATOM 1664 C CA . PRO A 1 201 ? -1.657 5.662 4.544 1.00 94.50 201 PRO A CA 1
ATOM 1665 C C . PRO A 1 201 ? -3.138 6.051 4.469 1.00 94.50 201 PRO A C 1
ATOM 1667 O O . PRO A 1 201 ? -4.011 5.188 4.523 1.00 94.50 201 PRO A O 1
ATOM 1670 N N . ALA A 1 202 ? -3.435 7.348 4.333 1.00 97.19 202 ALA A N 1
ATOM 1671 C CA . ALA A 1 202 ? -4.813 7.824 4.232 1.00 97.19 202 ALA A CA 1
ATOM 1672 C C . ALA A 1 202 ? -5.485 7.307 2.948 1.00 97.19 202 ALA A C 1
ATOM 1674 O O . ALA A 1 202 ? -6.639 6.882 2.981 1.00 97.19 202 ALA A O 1
ATOM 1675 N N . LEU A 1 203 ? -4.745 7.297 1.836 1.00 96.94 203 LEU A N 1
ATOM 1676 C CA . LEU A 1 203 ? -5.200 6.774 0.554 1.00 96.94 203 LEU A CA 1
ATOM 1677 C C . LEU A 1 203 ? -5.364 5.247 0.591 1.00 96.94 203 LEU A C 1
ATOM 1679 O O . LEU A 1 203 ? -6.362 4.751 0.074 1.00 96.94 203 LEU A O 1
ATOM 1683 N N . THR A 1 204 ? -4.455 4.510 1.249 1.00 97.38 204 THR A N 1
ATOM 1684 C CA . THR A 1 204 ? -4.587 3.058 1.467 1.00 97.38 204 THR A CA 1
ATOM 1685 C C . THR A 1 204 ? -5.911 2.739 2.154 1.00 97.38 204 THR A C 1
ATOM 1687 O O . THR A 1 204 ? -6.659 1.884 1.691 1.00 97.38 204 THR A O 1
ATOM 1690 N N . TYR A 1 205 ? -6.211 3.432 3.255 1.00 98.38 205 TYR A N 1
ATOM 1691 C CA . TYR A 1 205 ? -7.373 3.134 4.091 1.00 98.38 205 TYR A CA 1
ATOM 1692 C C . TYR A 1 205 ? -8.685 3.579 3.468 1.00 98.38 205 TYR A C 1
ATOM 1694 O O . TYR A 1 205 ? -9.652 2.825 3.521 1.00 98.38 205 TYR A O 1
ATOM 1702 N N . LEU A 1 206 ? -8.711 4.725 2.785 1.00 98.25 206 LEU A N 1
ATOM 1703 C CA . LEU A 1 206 ? -9.865 5.090 1.966 1.00 98.25 206 LEU A CA 1
ATOM 1704 C C . LEU A 1 206 ? -10.127 4.045 0.880 1.00 98.25 206 LEU A C 1
ATOM 1706 O O . LEU A 1 206 ? -11.253 3.572 0.757 1.00 98.25 206 LEU A O 1
ATOM 1710 N N . LYS A 1 207 ? -9.097 3.627 0.134 1.00 98.38 207 LYS A N 1
ATOM 1711 C CA . LYS A 1 207 ? -9.268 2.609 -0.909 1.00 98.38 207 LYS A CA 1
ATOM 1712 C C . LYS A 1 207 ? -9.762 1.284 -0.327 1.00 98.38 207 LYS A C 1
ATOM 1714 O O . LYS A 1 207 ? -10.669 0.670 -0.877 1.00 98.38 207 LYS A O 1
ATOM 1719 N N . LEU A 1 208 ? -9.198 0.862 0.801 1.00 98.06 208 LEU A N 1
ATOM 1720 C CA . LEU A 1 208 ? -9.594 -0.358 1.496 1.00 98.06 208 LEU A CA 1
ATOM 1721 C C . LEU A 1 208 ? -11.051 -0.310 1.982 1.00 98.06 208 LEU A C 1
ATOM 1723 O O . LEU A 1 208 ? -11.768 -1.293 1.819 1.00 98.06 208 LEU A O 1
ATOM 1727 N N . ALA A 1 209 ? -11.493 0.826 2.532 1.00 98.44 209 ALA A N 1
ATOM 1728 C CA . ALA A 1 209 ? -12.875 1.057 2.951 1.00 98.44 209 ALA A CA 1
ATOM 1729 C C . ALA A 1 209 ? -13.845 0.938 1.763 1.00 98.44 209 ALA A C 1
ATOM 1731 O O . ALA A 1 209 ? -14.819 0.188 1.835 1.00 98.44 209 ALA A O 1
ATOM 1732 N N . TRP A 1 210 ? -13.522 1.580 0.635 1.00 98.44 210 TRP A N 1
ATOM 1733 C CA . TRP A 1 210 ? -14.312 1.507 -0.598 1.00 98.44 210 TRP A CA 1
ATOM 1734 C C . TRP A 1 210 ? -14.416 0.078 -1.141 1.00 98.44 210 TRP A C 1
ATOM 1736 O O . TRP A 1 210 ? -15.508 -0.379 -1.469 1.00 98.44 210 TRP A O 1
ATOM 1746 N N . LEU A 1 211 ? -13.312 -0.678 -1.147 1.00 97.75 211 LEU A N 1
ATOM 1747 C CA . LEU A 1 211 ? -13.311 -2.098 -1.531 1.00 97.75 211 LEU A CA 1
ATOM 1748 C C . LEU A 1 211 ? -14.157 -2.983 -0.595 1.00 97.75 211 LEU A C 1
ATOM 1750 O O . LEU A 1 211 ? -14.433 -4.138 -0.920 1.00 97.75 211 LEU A O 1
ATOM 1754 N N . LYS A 1 212 ? -14.561 -2.465 0.570 1.00 97.81 212 LYS A N 1
ATOM 1755 C CA . LYS A 1 212 ? -15.438 -3.129 1.544 1.00 97.81 212 LYS A CA 1
ATOM 1756 C C . LYS A 1 212 ? -16.833 -2.499 1.626 1.00 97.81 212 LYS A C 1
ATOM 1758 O O . LYS A 1 212 ? -17.603 -2.878 2.503 1.00 97.81 212 LYS A O 1
ATOM 1763 N N . GLY A 1 213 ? -17.173 -1.607 0.694 1.00 97.62 213 GLY A N 1
ATOM 1764 C CA . GLY A 1 213 ? -18.501 -1.001 0.571 1.00 97.62 213 GLY A CA 1
ATOM 1765 C C . GLY A 1 213 ? -18.715 0.266 1.401 1.00 97.62 213 GLY A C 1
ATOM 1766 O O . GLY A 1 213 ? -19.837 0.754 1.461 1.00 97.62 213 GLY A O 1
ATOM 1767 N N . PHE A 1 214 ? -17.667 0.810 2.025 1.00 98.06 214 PHE A N 1
ATOM 1768 C CA . PHE A 1 214 ? -17.724 2.079 2.751 1.00 98.06 214 PHE A CA 1
ATOM 1769 C C . PHE A 1 214 ? -17.182 3.205 1.866 1.00 98.06 214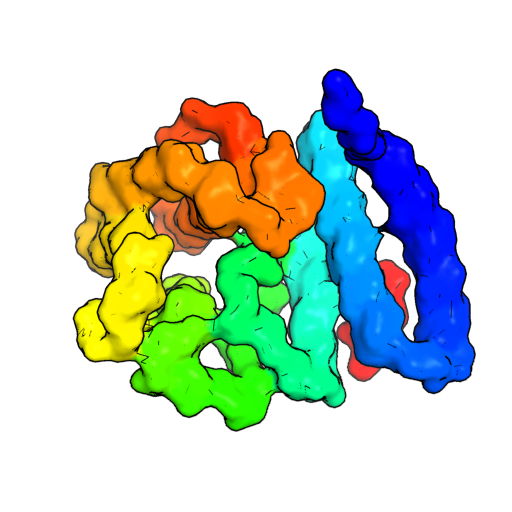 PHE A C 1
ATOM 1771 O O . PHE A 1 214 ? -15.975 3.457 1.814 1.00 98.06 214 PHE A O 1
ATOM 1778 N N . GLU A 1 215 ? -18.073 3.897 1.160 1.00 97.19 215 GLU A N 1
ATOM 1779 C CA . GLU A 1 215 ? -17.732 4.969 0.213 1.00 97.19 215 GLU A CA 1
ATOM 1780 C C . GLU A 1 215 ? -17.476 6.315 0.913 1.00 97.19 215 GLU A C 1
ATOM 1782 O O . GLU A 1 215 ? -18.086 7.343 0.606 1.00 97.19 215 GLU A O 1
ATOM 1787 N N . ILE A 1 216 ? -16.556 6.318 1.880 1.00 96.62 216 ILE A N 1
ATOM 1788 C CA . ILE A 1 216 ? -16.201 7.506 2.664 1.00 96.62 216 ILE A CA 1
ATOM 1789 C C . ILE A 1 216 ? -15.639 8.587 1.731 1.00 96.62 216 ILE A C 1
ATOM 1791 O O . ILE A 1 216 ? -14.646 8.372 1.029 1.00 96.62 216 ILE A O 1
ATOM 1795 N N . GLN A 1 217 ? -16.256 9.770 1.767 1.00 93.88 217 GLN A N 1
ATOM 1796 C CA . GLN A 1 217 ? -15.866 10.931 0.966 1.00 93.88 217 GLN A CA 1
ATOM 1797 C C . GLN A 1 217 ? -15.025 11.904 1.798 1.00 93.88 217 GLN A C 1
ATOM 1799 O O . GLN A 1 217 ? -15.472 12.409 2.830 1.00 93.88 217 GLN A O 1
ATOM 1804 N N . ILE A 1 218 ? -13.806 12.197 1.341 1.00 94.88 218 ILE A N 1
ATOM 1805 C CA . ILE A 1 218 ? -12.920 13.196 1.950 1.00 94.88 218 ILE A CA 1
ATOM 1806 C C . ILE A 1 218 ? -12.349 14.077 0.844 1.00 94.88 218 ILE A C 1
ATOM 1808 O O . ILE A 1 218 ? -11.599 13.604 -0.007 1.00 94.88 218 ILE A O 1
ATOM 1812 N N . ASP A 1 219 ? -12.680 15.366 0.886 1.00 94.94 219 ASP A N 1
ATOM 1813 C CA . ASP A 1 219 ? -12.100 16.361 -0.013 1.00 94.94 219 ASP A CA 1
ATOM 1814 C C . ASP A 1 219 ? -10.787 16.886 0.577 1.00 94.94 219 ASP A C 1
ATOM 1816 O O . ASP A 1 219 ? -10.773 17.617 1.570 1.00 94.94 219 ASP A O 1
ATOM 1820 N N . HIS A 1 220 ? -9.664 16.436 0.019 1.00 96.38 220 HIS A N 1
ATOM 1821 C CA . HIS A 1 220 ? -8.337 16.837 0.469 1.00 96.38 220 HIS A CA 1
ATOM 1822 C C . HIS A 1 220 ? -7.326 16.737 -0.684 1.00 96.38 220 HIS A C 1
ATOM 1824 O O . HIS A 1 220 ? -7.299 15.716 -1.369 1.00 96.38 220 HIS A O 1
ATOM 1830 N N . PRO A 1 221 ? -6.422 17.720 -0.873 1.00 94.81 221 PRO A N 1
ATOM 1831 C CA . PRO A 1 221 ? -5.501 17.758 -2.019 1.00 94.81 221 PRO A CA 1
ATOM 1832 C C . PRO A 1 221 ? -4.518 16.580 -2.097 1.00 94.81 221 PRO A C 1
ATOM 1834 O O . PRO A 1 221 ? -3.969 16.308 -3.155 1.00 94.81 221 PRO A O 1
ATOM 1837 N N . LEU A 1 222 ? -4.285 15.885 -0.980 1.00 95.50 222 LEU A N 1
ATOM 1838 C CA . LEU A 1 222 ? -3.421 14.695 -0.908 1.00 95.50 222 LEU A CA 1
ATOM 1839 C C . LEU A 1 222 ? -4.165 13.368 -1.137 1.00 95.50 222 LEU A C 1
ATOM 1841 O O . LEU A 1 222 ? -3.564 12.304 -0.974 1.00 95.50 222 LEU A O 1
ATOM 1845 N N . ILE A 1 223 ? -5.463 13.418 -1.443 1.00 96.38 223 ILE A N 1
ATOM 1846 C CA . ILE A 1 223 ? -6.293 12.251 -1.738 1.00 96.38 223 ILE A CA 1
ATOM 1847 C C . ILE A 1 223 ? -6.666 12.279 -3.218 1.00 96.38 223 ILE A C 1
ATOM 1849 O O . ILE A 1 223 ? -7.413 13.142 -3.673 1.00 96.38 223 ILE A O 1
ATOM 1853 N N . ALA A 1 224 ? -6.174 11.293 -3.964 1.00 95.12 224 ALA A N 1
ATOM 1854 C CA . ALA A 1 224 ? -6.575 11.050 -5.344 1.00 95.12 224 ALA A CA 1
ATOM 1855 C C . ALA A 1 224 ? -7.950 10.364 -5.380 1.00 95.12 224 ALA A C 1
ATOM 1857 O O . ALA A 1 224 ? -8.041 9.144 -5.529 1.00 95.12 224 ALA A O 1
ATOM 1858 N N . LYS A 1 225 ? -9.022 11.142 -5.186 1.00 96.12 225 LYS A N 1
ATOM 1859 C CA . LYS A 1 225 ? -10.396 10.623 -5.057 1.00 96.12 225 LYS A CA 1
ATOM 1860 C C . LYS A 1 225 ? -10.850 9.803 -6.267 1.00 96.12 225 LYS A C 1
ATOM 1862 O O . LYS A 1 225 ? -11.608 8.854 -6.110 1.00 96.12 225 LYS A O 1
ATOM 1867 N N . GLU A 1 226 ? -10.344 10.116 -7.457 1.00 96.44 226 GLU A N 1
ATOM 1868 C CA . GLU A 1 226 ? -10.673 9.414 -8.700 1.00 96.44 226 GLU A CA 1
ATOM 1869 C C . GLU A 1 226 ? -10.147 7.968 -8.728 1.00 96.44 226 GLU A C 1
ATOM 1871 O O . GLU A 1 226 ? -10.642 7.151 -9.501 1.00 96.44 226 GLU A O 1
ATOM 1876 N N . LEU A 1 227 ? -9.184 7.627 -7.863 1.00 97.06 227 LEU A N 1
ATOM 1877 C CA . LEU A 1 227 ? -8.687 6.260 -7.699 1.00 97.06 227 LEU A CA 1
ATOM 1878 C C . LEU A 1 227 ? -9.442 5.455 -6.626 1.00 97.06 227 LEU A C 1
ATOM 1880 O O . LEU A 1 227 ? -9.165 4.265 -6.477 1.00 97.06 227 LEU A O 1
ATOM 1884 N N . LEU A 1 228 ? -10.369 6.057 -5.867 1.00 97.94 228 LEU A N 1
ATOM 1885 C CA . LEU A 1 228 ? -11.102 5.360 -4.799 1.00 97.94 228 LEU A CA 1
ATOM 1886 C C . LEU A 1 228 ? -12.143 4.357 -5.326 1.00 97.94 228 LEU A C 1
ATOM 1888 O O . LEU A 1 228 ? -12.091 3.205 -4.879 1.00 97.94 228 LEU A O 1
ATOM 1892 N N . PRO A 1 229 ? -13.016 4.709 -6.296 1.00 97.88 229 PRO A N 1
ATOM 1893 C CA . PRO A 1 229 ? -13.947 3.750 -6.884 1.00 97.88 229 PRO A CA 1
ATOM 1894 C C . PRO A 1 229 ? -13.228 2.519 -7.435 1.00 97.88 229 PRO A C 1
ATOM 1896 O O . PRO A 1 229 ? -12.138 2.627 -8.004 1.00 97.88 229 PRO A O 1
ATOM 1899 N N . TYR A 1 230 ? -13.830 1.344 -7.261 1.00 97.88 230 TYR A N 1
ATOM 1900 C CA . TYR A 1 230 ? -13.320 0.108 -7.847 1.00 97.88 230 TYR A CA 1
ATOM 1901 C C . TYR A 1 230 ? -13.678 0.052 -9.333 1.00 97.88 230 TYR A C 1
ATOM 1903 O O . TYR A 1 230 ? -14.794 -0.318 -9.689 1.00 97.88 230 TYR A O 1
ATOM 1911 N N . HIS A 1 231 ? -12.730 0.420 -10.194 1.00 97.19 231 HIS A N 1
ATOM 1912 C CA . HIS A 1 231 ? -12.892 0.395 -11.649 1.00 97.19 231 HIS A CA 1
ATOM 1913 C C . HIS A 1 231 ? -11.674 -0.305 -12.276 1.00 97.19 231 HIS A C 1
ATOM 1915 O O . HIS A 1 231 ? -10.711 0.384 -12.637 1.00 97.19 231 HIS A O 1
ATOM 1921 N N . PRO A 1 232 ? -11.661 -1.651 -12.348 1.00 97.81 232 PRO A N 1
ATOM 1922 C CA . PRO A 1 232 ? -10.558 -2.392 -12.955 1.00 97.81 232 PRO A CA 1
ATOM 1923 C C . PRO A 1 232 ? -10.348 -1.978 -14.413 1.00 97.81 232 PRO A C 1
ATOM 1925 O O . PRO A 1 232 ? -11.285 -1.546 -15.082 1.00 97.81 232 PRO A O 1
ATOM 1928 N N . LEU A 1 233 ? -9.111 -2.105 -14.892 1.00 97.38 233 LEU A N 1
ATOM 1929 C CA . LEU A 1 233 ? -8.801 -1.922 -16.309 1.00 97.38 233 LEU A CA 1
ATOM 1930 C C . LEU A 1 233 ? -9.315 -3.120 -17.115 1.00 97.38 233 LEU A C 1
ATOM 1932 O O . LEU A 1 233 ? -9.319 -4.244 -16.606 1.00 97.38 233 LEU A O 1
ATOM 1936 N N . ASP A 1 234 ? -9.686 -2.884 -18.375 1.00 95.50 234 ASP A N 1
ATOM 1937 C CA . ASP A 1 234 ? -10.060 -3.956 -19.306 1.00 95.50 234 ASP A CA 1
ATOM 1938 C C . ASP A 1 234 ? -8.888 -4.923 -19.523 1.00 95.50 234 ASP A C 1
ATOM 1940 O O . ASP A 1 234 ? -9.061 -6.143 -19.538 1.00 95.50 234 ASP A O 1
ATOM 1944 N N . GLU A 1 235 ? -7.675 -4.371 -19.617 1.00 93.19 235 GLU A N 1
ATOM 1945 C CA . GLU A 1 235 ? -6.437 -5.121 -19.785 1.00 93.19 235 GLU A CA 1
ATOM 1946 C C . GLU A 1 235 ? -5.326 -4.561 -18.890 1.00 93.19 235 GLU A C 1
ATOM 1948 O O . GLU A 1 235 ? -5.166 -3.352 -18.718 1.00 93.19 235 GLU A O 1
ATOM 1953 N N . TYR A 1 236 ? -4.534 -5.472 -18.328 1.00 93.88 236 TYR A N 1
ATOM 1954 C CA . TYR A 1 236 ? -3.322 -5.157 -17.581 1.00 93.88 236 TYR A CA 1
ATOM 1955 C C . TYR A 1 236 ? -2.139 -5.716 -18.358 1.00 93.88 236 TYR A C 1
ATOM 1957 O O . TYR A 1 236 ? -2.077 -6.921 -18.605 1.00 93.88 236 TYR A O 1
ATOM 1965 N N . ASP A 1 237 ? -1.212 -4.851 -18.761 1.00 84.88 237 ASP A N 1
ATOM 1966 C CA . ASP A 1 237 ? -0.098 -5.276 -19.596 1.00 84.88 237 ASP A CA 1
ATOM 1967 C C . ASP A 1 237 ? 0.968 -6.068 -18.826 1.00 84.88 237 ASP A C 1
ATOM 1969 O O . ASP A 1 237 ? 1.311 -5.798 -17.674 1.00 84.88 237 ASP A O 1
ATOM 1973 N N . GLY A 1 238 ? 1.513 -7.081 -19.495 1.00 79.12 238 GLY A N 1
ATOM 1974 C CA . GLY A 1 238 ? 2.656 -7.854 -19.022 1.00 79.12 238 GLY A CA 1
ATOM 1975 C C . GLY A 1 238 ? 3.970 -7.225 -19.472 1.00 79.12 238 GLY A C 1
ATOM 1976 O O . GLY A 1 238 ? 4.751 -7.908 -20.120 1.00 79.12 238 GLY A O 1
ATOM 1977 N N . LYS A 1 239 ? 4.206 -5.933 -19.183 1.00 89.69 239 LYS A N 1
ATOM 1978 C CA . LYS A 1 239 ? 5.378 -5.181 -19.691 1.00 89.69 239 LYS A CA 1
ATOM 1979 C C . LYS A 1 239 ? 6.721 -5.882 -19.439 1.00 89.69 239 LYS A C 1
ATOM 1981 O O . LYS A 1 239 ? 7.655 -5.723 -20.223 1.00 89.69 239 LYS A O 1
ATOM 1986 N N . TYR A 1 240 ? 6.836 -6.611 -18.333 1.00 91.50 240 TYR A N 1
ATOM 1987 C CA . TYR A 1 240 ? 8.057 -7.306 -17.948 1.00 91.50 240 TYR A CA 1
ATOM 1988 C C . TYR A 1 240 ? 7.880 -8.818 -18.074 1.00 91.50 240 TYR A C 1
ATOM 1990 O O . TYR A 1 240 ? 7.218 -9.440 -17.245 1.00 91.50 240 TYR A O 1
ATOM 1998 N N . ASP A 1 241 ? 8.527 -9.413 -19.075 1.00 88.19 241 ASP A N 1
ATOM 1999 C CA . ASP A 1 241 ? 8.391 -10.843 -19.386 1.00 88.19 241 ASP A CA 1
ATOM 2000 C C . ASP A 1 241 ? 8.732 -11.756 -18.195 1.00 88.19 241 ASP A C 1
ATOM 2002 O O . ASP A 1 241 ? 8.090 -12.785 -17.996 1.00 88.19 241 ASP A O 1
ATOM 2006 N N . PHE A 1 242 ? 9.700 -11.357 -17.359 1.00 87.88 242 PHE A N 1
ATOM 2007 C CA . PHE A 1 242 ? 10.144 -12.133 -16.194 1.00 87.88 242 PHE A CA 1
ATOM 2008 C C . PHE A 1 242 ? 9.109 -12.210 -15.060 1.00 87.88 242 PHE A C 1
ATOM 2010 O O . PHE A 1 242 ? 9.283 -12.997 -14.135 1.00 87.88 242 PHE A O 1
ATOM 2017 N N . LEU A 1 243 ? 8.048 -11.396 -15.093 1.00 86.88 243 LEU A N 1
ATOM 2018 C CA . LEU A 1 243 ? 6.951 -11.496 -14.124 1.00 86.88 243 LEU A CA 1
ATOM 2019 C C . LEU A 1 243 ? 5.971 -12.628 -14.465 1.00 86.88 243 LEU A C 1
ATOM 2021 O O . LEU A 1 243 ? 5.160 -12.999 -13.622 1.00 86.88 243 LEU A O 1
ATOM 2025 N N . ASN A 1 244 ? 6.042 -13.171 -15.684 1.00 71.94 244 ASN A N 1
ATOM 2026 C CA . ASN A 1 244 ? 5.173 -14.248 -16.162 1.00 71.94 244 ASN A CA 1
ATOM 2027 C C . ASN A 1 244 ? 5.847 -15.634 -16.119 1.00 71.94 244 ASN A C 1
ATOM 2029 O O . ASN A 1 244 ? 5.250 -16.607 -16.582 1.00 71.94 244 ASN A O 1
ATOM 2033 N N . SER A 1 245 ? 7.090 -15.717 -15.631 1.00 52.66 245 SER A N 1
ATOM 2034 C CA . SER A 1 245 ? 7.945 -16.916 -15.668 1.00 52.66 245 SER A CA 1
ATOM 2035 C C . SER A 1 245 ? 8.080 -17.628 -14.332 1.00 52.66 245 SER A C 1
ATOM 2037 O O . SER A 1 245 ? 8.228 -16.911 -13.318 1.00 52.66 245 SER A O 1
#

Organism: NCBI:txid3149230

Secondary structure (DSSP, 8-state):
---PPPHHHHHHHHHHHHHHHHHHHHTTSSHHHHHHHHHHHHHHHHHHHHHTT-HHHHHHHHHHHHHHHHHHHHHH---GGGS-THHHHHHHHT--HHHHHHHHH---TTHHHHHHTTSSHHHHHHHHHHHT-HHHHHHHHHHHHHS-HHHHTTSHHHHHHHHHHHHT-HHHHHHHHHHHHHTHHHHHTTSGGGGGT--HHHHHHHHHHHTTT-------TT--GGGSS----S------GGG--

Sequence (245 aa):
MSNYISIQSLYQTDSAREGETLEQIRLKNNLEGQITGLWYYNETFFLYHLHNKDYHGAKLNAYRCGCIDEFLITRYNSKILDSGVKNLTYVLLSDNKRLIDRFADLAHSNYNWMVEQGYSTLLYCIQQIMKGDWERVKWSIEIMNTKNPKLQKGILSDILFFEGMIDKDESKMCLAIKQLLKDHKKRNRYMGISEQYVSIPALTYLKLAWLKGFEIQIDHPLIAKELLPYHPLDEYDGKYDFLNS

Nearest PDB structures (foldseek):
  8bbg-assembly1_D  TM=3.695E-01  e=5.141E+00  Homo sapiens

Solvent-accessible surface area (backbone atoms only — not comparable to full-atom values): 13476 Å² total; per-residue (Å²): 133,84,90,71,80,50,60,69,59,48,38,57,52,39,54,56,49,47,58,57,42,53,55,40,48,74,70,66,56,66,50,68,66,46,52,53,47,50,35,56,38,27,50,46,42,19,53,39,23,48,76,71,68,35,60,67,56,16,23,52,24,18,38,50,34,30,50,46,52,51,47,40,23,73,76,68,51,38,68,64,70,59,72,59,66,62,64,59,31,28,26,63,52,19,40,42,63,70,59,42,54,54,58,39,73,61,70,33,96,60,40,69,61,36,32,76,61,34,66,18,22,70,51,52,28,52,25,23,57,72,71,63,40,60,69,56,31,52,52,30,49,53,36,44,74,73,27,53,72,76,59,31,74,76,40,52,45,56,50,42,27,52,52,12,62,74,71,67,33,64,66,47,29,50,52,19,37,54,51,40,58,74,44,28,71,75,77,25,69,83,53,62,75,47,51,80,62,40,34,57,69,36,46,36,50,48,34,52,35,33,78,71,73,44,80,78,85,74,94,48,92,43,46,69,64,88,58,36,66,88,69,56,66,98,71,79,82,75,87,54,67,76,78,80,108

pLDDT: mean 93.18, std 8.88, range [36.72, 98.75]

Foldseek 3Di:
DDPDDDLVNLLVVLVVVLVVLLVVVVVVDPNLVSLVSLLVNLVSQLLVCLVVVNLVSNLLSLCSNLLSVLCCCVPVVDPPLLPDCQSVLSQLLNLPLVSLLSLLVGHGPCRVVCQQQLRNLLSNLLSCLSVVVLVSVVVSLVCLVPHDVPVNVVCVLSSQLSVCVSVVPLVSNVVSLVVLVVCLCVQCVPVPPLSVQASSVSQSSLLSCLVVVNNRDDDDRRHSSVSNHSDHDPDRDPPRPVSVD

Mean predicted aligned error: 3.9 Å

InterPro domains:
  IPR029074 Immunity protein 49 [PF15575] (148-223)

Radius of gyration: 17.67 Å; Cα contacts (8 Å, |Δi|>4): 312; chains: 1; bounding box: 42×45×44 Å